Protein AF-0000000085282174 (afdb_homodimer)

Structure (mmCIF, N/CA/C/O backbone):
data_AF-0000000085282174-model_v1
#
loop_
_entity.id
_entity.type
_entity.pdbx_description
1 polymer '4a-hydroxytetrahydrobiopterin dehydratase'
#
loop_
_atom_site.group_PDB
_atom_site.id
_atom_site.type_symbol
_atom_site.label_atom_id
_atom_site.label_alt_id
_atom_site.label_comp_id
_atom_site.label_asym_id
_atom_site.label_entity_id
_atom_site.label_seq_id
_atom_site.pdbx_PDB_ins_code
_atom_site.Cartn_x
_atom_site.Cartn_y
_atom_site.Cartn_z
_atom_site.occupancy
_atom_site.B_iso_or_equiv
_atom_site.auth_seq_id
_atom_site.auth_comp_id
_atom_site.auth_asym_id
_atom_site.auth_atom_id
_atom_site.pdbx_PDB_model_num
ATOM 1 N N . MET A 1 1 ? 10.531 20.875 14.672 1 78.19 1 MET A N 1
ATOM 2 C CA . MET A 1 1 ? 9.68 19.734 14.977 1 78.19 1 MET A CA 1
ATOM 3 C C . MET A 1 1 ? 8.219 20.062 14.68 1 78.19 1 MET A C 1
ATOM 5 O O . MET A 1 1 ? 7.781 21.203 14.836 1 78.19 1 MET A O 1
ATOM 9 N N . ALA A 1 2 ? 7.457 19.016 14.039 1 87.06 2 ALA A N 1
ATOM 10 C CA . ALA A 1 2 ? 6.059 19.312 13.727 1 87.06 2 ALA A CA 1
ATOM 11 C C . ALA A 1 2 ? 5.25 19.516 15.008 1 87.06 2 ALA A C 1
ATOM 13 O O . ALA A 1 2 ? 5.566 18.953 16.047 1 87.06 2 ALA A O 1
ATOM 14 N N . GLN A 1 3 ? 4.27 20.391 14.977 1 94.5 3 GLN A N 1
ATOM 15 C CA . GLN A 1 3 ? 3.385 20.672 16.094 1 94.5 3 GLN A CA 1
ATOM 16 C C . GLN A 1 3 ? 2.051 19.938 15.945 1 94.5 3 GLN A C 1
ATOM 18 O O . GLN A 1 3 ? 1.489 19.891 14.844 1 94.5 3 GLN A O 1
ATOM 23 N N . LYS A 1 4 ? 1.592 19.484 17.156 1 97.5 4 LYS A N 1
ATOM 24 C CA . LYS A 1 4 ? 0.264 18.875 17.172 1 97.5 4 LYS A CA 1
ATOM 25 C C . LYS A 1 4 ? -0.821 19.922 16.922 1 97.5 4 LYS A C 1
ATOM 27 O O . LYS A 1 4 ? -0.685 21.078 17.344 1 97.5 4 LYS A O 1
ATOM 32 N N . LEU A 1 5 ? -1.796 19.453 16.328 1 98.44 5 LEU A N 1
ATOM 33 C CA . LEU A 1 5 ? -2.936 20.344 16.141 1 98.44 5 LEU A CA 1
ATOM 34 C C . LEU A 1 5 ? -3.455 20.844 17.469 1 98.44 5 LEU A C 1
ATOM 36 O O . LEU A 1 5 ? -3.535 20.094 18.438 1 98.44 5 LEU A O 1
ATOM 40 N N . THR A 1 6 ? -3.764 22.078 17.5 1 98.06 6 THR A N 1
ATOM 41 C CA . THR A 1 6 ? -4.457 22.656 18.641 1 98.06 6 THR A CA 1
ATOM 42 C C . THR A 1 6 ? -5.941 22.297 18.609 1 98.06 6 THR A C 1
ATOM 44 O O . THR A 1 6 ? -6.441 21.797 17.609 1 98.06 6 THR A O 1
ATOM 47 N N . ALA A 1 7 ? -6.602 22.594 19.75 1 97.69 7 ALA A N 1
ATOM 48 C CA . ALA A 1 7 ? -8.047 22.391 19.781 1 97.69 7 ALA A CA 1
ATOM 49 C C . ALA A 1 7 ? -8.742 23.219 18.703 1 97.69 7 ALA A C 1
ATOM 51 O O . ALA A 1 7 ? -9.703 22.75 18.094 1 97.69 7 ALA A O 1
ATOM 52 N N . GLY A 1 8 ? -8.281 24.375 18.578 1 98.25 8 GLY A N 1
ATOM 53 C CA . GLY A 1 8 ? -8.844 25.234 17.547 1 98.25 8 GLY A CA 1
ATOM 54 C C . GLY A 1 8 ? -8.641 24.703 16.141 1 98.25 8 GLY A C 1
ATOM 55 O O . GLY A 1 8 ? -9.555 24.734 15.32 1 98.25 8 GLY A O 1
ATOM 56 N N . GLU A 1 9 ? -7.461 24.219 15.859 1 98.06 9 GLU A N 1
ATOM 57 C CA . GLU A 1 9 ? -7.152 23.656 14.547 1 98.06 9 GLU A CA 1
ATOM 58 C C . GLU A 1 9 ? -7.953 22.391 14.281 1 98.06 9 GLU A C 1
ATOM 60 O O . GLU A 1 9 ? -8.359 22.125 13.141 1 98.06 9 GLU A O 1
ATOM 65 N N . ARG A 1 10 ? -8.086 21.609 15.258 1 98.44 10 ARG A N 1
ATOM 66 C CA . ARG A 1 10 ? -8.906 20.406 15.102 1 98.44 10 ARG A CA 1
ATOM 67 C C . ARG A 1 10 ? -10.336 20.766 14.734 1 98.44 10 ARG A C 1
ATOM 69 O O . ARG A 1 10 ? -10.945 20.109 13.875 1 98.44 10 ARG A O 1
ATOM 76 N N . GLU A 1 11 ? -10.859 21.766 15.359 1 98.25 11 GLU A N 1
ATOM 77 C CA . GLU A 1 11 ? -12.219 22.203 15.055 1 98.25 11 GLU A CA 1
ATOM 78 C C . GLU A 1 11 ? -12.328 22.75 13.641 1 98.25 11 GLU A C 1
ATOM 80 O O . GLU A 1 11 ? -13.297 22.484 12.938 1 98.25 11 GLU A O 1
ATOM 85 N N . SER A 1 12 ? -11.383 23.484 13.18 1 98.38 12 SER A N 1
ATOM 86 C CA . SER A 1 12 ? -11.492 24.203 11.914 1 98.38 12 SER A CA 1
ATOM 87 C C . SER A 1 12 ? -10.977 23.344 10.758 1 98.38 12 SER A C 1
ATOM 89 O O . SER A 1 12 ? -11.453 23.469 9.625 1 98.38 12 SER A O 1
ATOM 91 N N . LYS A 1 13 ? -10.023 22.516 11.031 1 98.44 13 LYS A N 1
ATOM 92 C CA . LYS A 1 13 ? -9.344 21.828 9.93 1 98.44 13 LYS A CA 1
ATOM 93 C C . LYS A 1 13 ? -9.641 20.328 9.945 1 98.44 13 LYS A C 1
ATOM 95 O O . LYS A 1 13 ? -9.844 19.719 8.891 1 98.44 13 LYS A O 1
ATOM 100 N N . LEU A 1 14 ? -9.664 19.75 11.133 1 98.69 14 LEU A N 1
ATOM 101 C CA . LEU A 1 14 ? -9.875 18.312 11.234 1 98.69 14 LEU A CA 1
ATOM 102 C C . LEU A 1 14 ? -11.352 17.969 11.102 1 98.69 14 LEU A C 1
ATOM 104 O O . LEU A 1 14 ? -11.703 16.984 10.438 1 98.69 14 LEU A O 1
ATOM 108 N N . LYS A 1 15 ? -12.203 18.734 11.711 1 98.56 15 LYS A N 1
ATOM 109 C CA . LYS A 1 15 ? -13.633 18.453 11.742 1 98.56 15 LYS A CA 1
ATOM 110 C C . LYS A 1 15 ? -14.195 18.312 10.328 1 98.56 15 LYS A C 1
ATOM 112 O O . LYS A 1 15 ? -14.961 17.391 10.055 1 98.56 15 LYS A O 1
ATOM 117 N N . PRO A 1 16 ? -13.852 19.234 9.398 1 98.56 16 PRO A N 1
ATOM 118 C CA . PRO A 1 16 ? -14.367 19.062 8.031 1 98.56 16 PRO A CA 1
ATOM 119 C C . PRO A 1 16 ? -13.977 17.734 7.406 1 98.56 16 PRO A C 1
ATOM 121 O O . PRO A 1 16 ? -14.742 17.172 6.621 1 98.56 16 PRO A O 1
ATOM 124 N N . LEU A 1 17 ? -12.82 17.234 7.703 1 98.75 17 LEU A N 1
ATOM 125 C CA . LEU A 1 17 ? -12.391 15.93 7.203 1 98.75 17 LEU A CA 1
ATOM 126 C C . LEU A 1 17 ? -13.219 14.812 7.816 1 98.75 17 LEU A C 1
ATOM 128 O O . LEU A 1 17 ? -13.633 13.883 7.117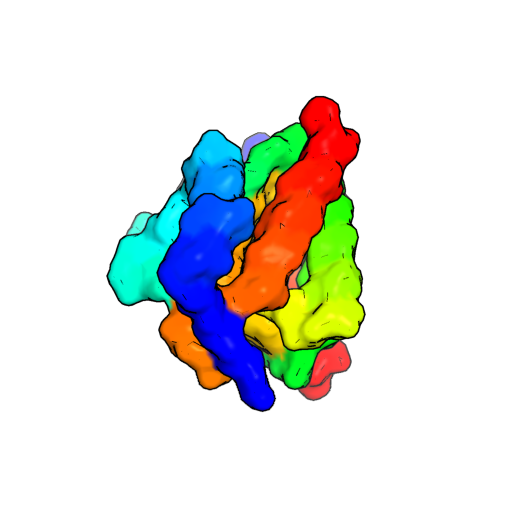 1 98.75 17 LEU A O 1
ATOM 132 N N . LEU A 1 18 ? -13.445 14.938 9.133 1 98.62 18 LEU A N 1
ATOM 133 C CA . LEU A 1 18 ? -14.25 13.938 9.836 1 98.62 18 LEU A CA 1
ATOM 134 C C . LEU A 1 18 ? -15.688 13.938 9.305 1 98.62 18 LEU A C 1
ATOM 136 O O . LEU A 1 18 ? -16.328 12.883 9.25 1 98.62 18 LEU A O 1
ATOM 140 N N . ASP A 1 19 ? -16.125 15.062 8.875 1 98.06 19 ASP A N 1
ATOM 141 C CA . ASP A 1 19 ? -17.453 15.18 8.273 1 98.06 19 ASP A CA 1
ATOM 142 C C . ASP A 1 19 ? -17.484 14.562 6.883 1 98.06 19 ASP A C 1
ATOM 144 O O . ASP A 1 19 ? -18.562 14.273 6.348 1 98.06 19 ASP A O 1
ATOM 148 N N . ASP A 1 20 ? -16.297 14.406 6.297 1 97.38 20 ASP A N 1
ATOM 149 C CA . ASP A 1 20 ? -16.203 13.875 4.941 1 97.38 20 ASP A CA 1
ATOM 150 C C . ASP A 1 20 ? -15.586 12.469 4.941 1 97.38 20 ASP A C 1
ATOM 152 O O . ASP A 1 20 ? -14.609 12.211 4.234 1 97.38 20 ASP A O 1
ATOM 156 N N . SER A 1 21 ? -15.938 11.711 5.898 1 98.25 21 SER A N 1
ATOM 157 C CA . SER A 1 21 ? -15.797 10.258 5.898 1 98.25 21 SER A CA 1
ATOM 158 C C . SER A 1 21 ? -14.422 9.836 6.391 1 98.25 21 SER A C 1
ATOM 160 O O . SER A 1 21 ? -14.102 8.648 6.398 1 98.25 21 SER A O 1
ATOM 162 N N . TRP A 1 22 ? -13.562 10.781 6.676 1 98.88 22 TRP A N 1
ATOM 163 C CA . TRP A 1 22 ? -12.398 10.391 7.473 1 98.88 22 TRP A CA 1
ATOM 164 C C . TRP A 1 22 ? -12.812 10.016 8.891 1 98.88 22 TRP A C 1
ATOM 166 O O . TRP A 1 22 ? -13.781 10.57 9.43 1 98.88 22 TRP A O 1
ATOM 176 N N . THR A 1 23 ? -12.062 9.164 9.531 1 98.88 23 THR A N 1
ATOM 177 C CA . THR A 1 23 ? -12.352 8.766 10.898 1 98.88 23 THR A CA 1
ATOM 178 C C . THR A 1 23 ? -11.07 8.742 11.734 1 98.88 23 THR A C 1
ATOM 180 O O . THR A 1 23 ? -9.984 8.5 11.211 1 98.88 23 THR A O 1
ATOM 183 N N . MET A 1 24 ? -11.266 8.984 12.969 1 98.81 24 MET A N 1
ATOM 184 C CA . MET A 1 24 ? -10.141 8.781 13.867 1 98.81 24 MET A CA 1
ATOM 185 C C . MET A 1 24 ? -9.805 7.297 14 1 98.81 24 MET A C 1
ATOM 187 O O . MET A 1 24 ? -10.703 6.453 13.992 1 98.81 24 MET A O 1
ATOM 191 N N . VAL A 1 25 ? -8.492 7.047 14.141 1 98.56 25 VAL A N 1
ATOM 192 C CA . VAL A 1 25 ? -8.07 5.672 14.383 1 98.56 25 VAL A CA 1
ATOM 193 C C . VAL A 1 25 ? -8.25 5.332 15.859 1 98.56 25 VAL A C 1
ATOM 195 O O . VAL A 1 25 ? -7.848 6.105 16.734 1 98.56 25 VAL A O 1
ATOM 198 N N . ASP A 1 26 ? -8.844 4.219 16.109 1 97.88 26 ASP A N 1
ATOM 199 C CA . ASP A 1 26 ? -9.062 3.801 17.5 1 97.88 26 ASP A CA 1
ATOM 200 C C . ASP A 1 26 ? -7.738 3.674 18.25 1 97.88 26 ASP A C 1
ATOM 202 O O . ASP A 1 26 ? -6.824 2.984 17.781 1 97.88 26 ASP A O 1
ATOM 206 N N . GLY A 1 27 ? -7.613 4.406 19.344 1 97 27 GLY A N 1
ATOM 207 C CA . GLY A 1 27 ? -6.457 4.281 20.219 1 97 27 GLY A CA 1
ATOM 208 C C . GLY A 1 27 ? -5.238 5.023 19.719 1 97 27 GLY A C 1
ATOM 209 O O . GLY A 1 27 ? -4.141 4.863 20.25 1 97 27 GLY A O 1
ATOM 210 N N . ARG A 1 28 ? -5.387 5.734 18.656 1 97.38 28 ARG A N 1
ATOM 211 C CA . ARG A 1 28 ? -4.27 6.457 18.062 1 97.38 28 ARG A CA 1
ATOM 212 C C . ARG A 1 28 ? -4.723 7.801 17.5 1 97.38 28 ARG A C 1
ATOM 214 O O . ARG A 1 28 ? -5.793 7.895 16.891 1 97.38 28 ARG A O 1
ATOM 221 N N . ASP A 1 29 ? -3.938 8.836 17.766 1 98.56 29 ASP A N 1
ATOM 222 C CA . ASP A 1 29 ? -4.238 10.148 17.203 1 98.56 29 ASP A CA 1
ATOM 223 C C . ASP A 1 29 ? -3.832 10.219 15.734 1 98.56 29 ASP A C 1
ATOM 225 O O . ASP A 1 29 ? -2.771 10.75 15.406 1 98.56 29 ASP A O 1
ATOM 229 N N . ALA A 1 30 ? -4.641 9.68 14.891 1 98.88 30 ALA A N 1
ATOM 230 C CA . ALA A 1 30 ? -4.488 9.531 13.445 1 98.88 30 ALA A CA 1
ATOM 231 C C . ALA A 1 30 ? -5.844 9.523 12.742 1 98.88 30 ALA A C 1
ATOM 233 O O . ALA A 1 30 ? -6.867 9.219 13.367 1 98.88 30 ALA A O 1
ATOM 234 N N . VAL A 1 31 ? -5.848 9.867 11.523 1 98.88 31 VAL A N 1
ATOM 235 C CA . VAL A 1 31 ? -7.082 9.781 10.742 1 98.88 31 VAL A CA 1
ATOM 236 C C . VAL A 1 31 ? -6.914 8.758 9.617 1 98.88 31 VAL A C 1
ATOM 238 O O . VAL A 1 31 ? -5.816 8.594 9.078 1 98.88 31 VAL A O 1
ATOM 241 N N . LYS A 1 32 ? -8 8.133 9.281 1 98.94 32 LYS A N 1
ATOM 242 C CA . LYS A 1 32 ? -7.965 7.141 8.203 1 98.94 32 LYS A CA 1
ATOM 243 C C . LYS A 1 32 ? -9.203 7.242 7.32 1 98.94 32 LYS A C 1
ATOM 245 O O . LYS A 1 32 ? -10.25 7.727 7.762 1 98.94 32 LYS A O 1
ATOM 250 N N . LYS A 1 33 ? -9.109 6.84 6.121 1 98.94 33 LYS A N 1
ATOM 251 C CA . LYS A 1 33 ? -10.195 6.781 5.148 1 98.94 33 LYS A CA 1
ATOM 252 C C . LYS A 1 33 ? -9.922 5.723 4.082 1 98.94 33 LYS A C 1
ATOM 254 O O . LYS A 1 33 ? -8.766 5.48 3.723 1 98.94 33 LYS A O 1
ATOM 259 N N . THR A 1 34 ? -10.969 5.031 3.619 1 98.88 34 THR A N 1
ATOM 260 C CA . THR A 1 34 ? -10.875 4.062 2.535 1 98.88 34 THR A CA 1
ATOM 261 C C . THR A 1 34 ? -11.414 4.645 1.235 1 98.88 34 THR A C 1
ATOM 263 O O . THR A 1 34 ? -12.492 5.254 1.224 1 98.88 34 THR A O 1
ATOM 266 N N . PHE A 1 35 ? -10.633 4.551 0.211 1 98.88 35 PHE A N 1
ATOM 267 C CA . PHE A 1 35 ? -11 4.992 -1.129 1 98.88 35 PHE A CA 1
ATOM 268 C C . PHE A 1 35 ? -11.227 3.797 -2.051 1 98.88 35 PHE A C 1
ATOM 270 O O . PHE A 1 35 ? -10.453 2.836 -2.023 1 98.88 35 PHE A O 1
ATOM 277 N N . LEU A 1 36 ? -12.297 3.855 -2.82 1 98.81 36 LEU A N 1
ATOM 278 C CA . LEU A 1 36 ? -12.641 2.805 -3.773 1 98.81 36 LEU A CA 1
ATOM 279 C C . LEU A 1 36 ? -12.578 3.328 -5.203 1 98.81 36 LEU A C 1
ATOM 281 O O . LEU A 1 36 ? -13.172 4.363 -5.516 1 98.81 36 LEU A O 1
ATOM 285 N N . PHE A 1 37 ? -11.844 2.572 -6.051 1 98.75 37 PHE A N 1
ATOM 286 C CA . PHE A 1 37 ? -11.664 2.949 -7.445 1 98.75 37 PHE A CA 1
ATOM 287 C C . PHE A 1 37 ? -12.312 1.931 -8.375 1 98.75 37 PHE A C 1
ATOM 289 O O . PHE A 1 37 ? -12.836 0.91 -7.914 1 98.75 37 PHE A O 1
ATOM 296 N N . LYS A 1 38 ?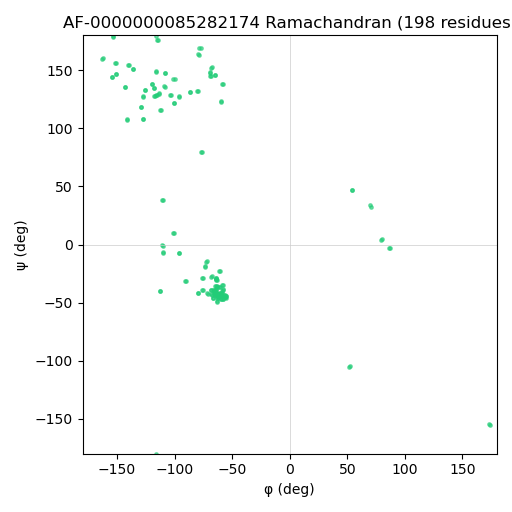 -12.266 2.234 -9.625 1 98.31 38 LYS A N 1
ATOM 297 C CA . LYS A 1 38 ? -12.867 1.341 -10.602 1 98.31 38 LYS A CA 1
ATOM 298 C C . LYS A 1 38 ? -12.055 0.062 -10.766 1 98.31 38 LYS A C 1
ATOM 300 O O . LYS A 1 38 ? -12.617 -1.022 -10.938 1 98.31 38 LYS A O 1
ATOM 305 N N . ASP A 1 39 ? -10.805 0.187 -10.805 1 98.19 39 ASP A N 1
ATOM 306 C CA . ASP A 1 39 ? -9.883 -0.929 -10.977 1 98.19 39 ASP A CA 1
ATOM 307 C C . ASP A 1 39 ? -8.523 -0.615 -10.359 1 98.19 39 ASP A C 1
ATOM 309 O O . ASP A 1 39 ? -8.344 0.433 -9.742 1 98.19 39 ASP A O 1
ATOM 313 N N . PHE A 1 40 ? -7.676 -1.59 -10.484 1 98.56 40 PHE A N 1
ATOM 314 C CA . PHE A 1 40 ? -6.34 -1.449 -9.914 1 98.56 40 PHE A CA 1
ATOM 315 C C . PHE A 1 40 ? -5.578 -0.317 -10.586 1 98.56 40 PHE A C 1
ATOM 317 O O . PHE A 1 40 ? -4.809 0.396 -9.938 1 98.56 40 PHE A O 1
ATOM 324 N N . ASN A 1 41 ? -5.789 -0.156 -11.852 1 97.81 41 ASN A N 1
ATOM 325 C CA . ASN A 1 41 ? -5.098 0.889 -12.602 1 97.81 41 ASN A CA 1
ATOM 326 C C . ASN A 1 41 ? -5.422 2.277 -12.055 1 97.81 41 ASN A C 1
ATOM 328 O O . ASN A 1 41 ? -4.523 3.09 -11.844 1 97.81 41 ASN A O 1
ATOM 332 N N . GLU A 1 42 ? -6.629 2.529 -11.773 1 98.44 42 GLU A N 1
ATOM 333 C CA . GLU A 1 42 ? -7.023 3.809 -11.188 1 98.44 42 GLU A CA 1
ATOM 334 C C . GLU A 1 42 ? -6.457 3.973 -9.781 1 98.44 42 GLU A C 1
ATOM 336 O O . GLU A 1 42 ? -5.98 5.051 -9.422 1 98.44 42 GLU A O 1
ATOM 341 N N . ALA A 1 43 ? -6.59 2.922 -9 1 98.75 43 ALA A N 1
ATOM 342 C CA . ALA A 1 43 ? -6.066 2.977 -7.637 1 98.75 43 ALA A CA 1
ATOM 343 C C . ALA A 1 43 ? -4.578 3.314 -7.629 1 98.75 43 ALA A C 1
ATOM 345 O O . ALA A 1 43 ? -4.145 4.211 -6.906 1 98.75 43 ALA A O 1
ATOM 346 N N . TRP A 1 44 ? -3.855 2.65 -8.5 1 98.56 44 TRP A N 1
ATOM 347 C CA . TRP A 1 44 ? -2.408 2.846 -8.531 1 98.56 44 TRP A CA 1
ATOM 348 C C . TRP A 1 44 ? -2.059 4.242 -9.031 1 98.56 44 TRP A C 1
ATOM 350 O O . TRP A 1 44 ? -1.103 4.859 -8.547 1 98.56 44 TRP A O 1
ATOM 360 N N . GLY A 1 45 ? -2.83 4.656 -10.023 1 98.38 45 GLY A N 1
ATOM 361 C CA . GLY A 1 45 ? -2.629 6.023 -10.477 1 98.38 45 GLY A CA 1
ATOM 362 C C . GLY A 1 45 ? -2.818 7.051 -9.375 1 98.38 45 GLY A C 1
ATOM 363 O O . GLY A 1 45 ? -2.012 7.973 -9.234 1 98.38 45 GLY A O 1
ATOM 364 N N . TRP A 1 46 ? -3.834 6.918 -8.656 1 98.88 46 TRP A N 1
ATOM 365 C CA . TRP A 1 46 ? -4.117 7.82 -7.547 1 98.88 46 TRP A CA 1
ATOM 366 C C . TRP A 1 46 ? -3.029 7.727 -6.484 1 98.88 46 TRP A C 1
ATOM 368 O O . TRP A 1 46 ? -2.527 8.75 -6.008 1 98.88 46 TRP A O 1
ATOM 378 N N . MET A 1 47 ? -2.668 6.492 -6.141 1 98.88 47 MET A N 1
ATOM 379 C CA . MET A 1 47 ? -1.613 6.297 -5.152 1 98.88 47 MET A CA 1
ATOM 380 C C . MET A 1 47 ? -0.319 6.969 -5.598 1 98.88 47 MET A C 1
ATOM 382 O O . MET A 1 47 ? 0.4 7.547 -4.777 1 98.88 47 MET A O 1
ATOM 386 N N . SER A 1 48 ? -0.063 6.883 -6.863 1 98.62 48 SER A N 1
ATOM 387 C CA . SER A 1 48 ? 1.152 7.496 -7.383 1 98.62 48 SER A CA 1
ATOM 388 C C . SER A 1 48 ? 1.13 9.008 -7.203 1 98.62 48 SER A C 1
ATOM 390 O O . SER A 1 48 ? 2.148 9.617 -6.859 1 98.62 48 SER A O 1
ATOM 392 N N . ARG A 1 49 ? 0.034 9.602 -7.457 1 98.5 49 ARG A N 1
ATOM 393 C CA . ARG A 1 49 ? -0.099 11.039 -7.234 1 98.5 49 ARG A CA 1
ATOM 394 C C . ARG A 1 49 ? 0.156 11.398 -5.773 1 98.5 49 ARG A C 1
ATOM 396 O O . ARG A 1 49 ? 0.881 12.344 -5.477 1 98.5 49 ARG A O 1
ATOM 403 N N . VAL A 1 50 ? -0.436 10.672 -4.891 1 98.88 50 VAL A N 1
ATOM 404 C CA . VAL A 1 50 ? -0.286 10.922 -3.459 1 98.88 50 VAL A CA 1
ATOM 405 C C . VAL A 1 50 ? 1.162 10.672 -3.041 1 98.88 50 VAL A C 1
ATOM 407 O O . VAL A 1 50 ? 1.726 11.438 -2.254 1 98.88 50 VAL A O 1
ATOM 410 N N . ALA A 1 51 ? 1.763 9.609 -3.598 1 98.88 51 ALA A N 1
ATOM 411 C CA . ALA A 1 51 ? 3.148 9.273 -3.285 1 98.88 51 ALA A CA 1
ATOM 412 C C . ALA A 1 51 ? 4.09 10.414 -3.67 1 98.88 51 ALA A C 1
ATOM 414 O O . ALA A 1 51 ? 5 10.758 -2.914 1 98.88 51 ALA A O 1
ATOM 415 N N . LEU A 1 52 ? 3.877 10.977 -4.828 1 98.25 52 LEU A N 1
ATOM 416 C CA . LEU A 1 52 ? 4.719 12.078 -5.293 1 98.25 52 LEU A CA 1
ATOM 417 C C . LEU A 1 52 ? 4.605 13.281 -4.363 1 98.25 52 LEU A C 1
ATOM 419 O O . LEU A 1 52 ? 5.617 13.891 -4 1 98.25 52 LEU A O 1
ATOM 423 N N . ARG A 1 53 ? 3.414 13.609 -3.967 1 98.56 53 ARG A N 1
ATOM 424 C CA . ARG A 1 53 ? 3.213 14.727 -3.045 1 98.56 53 ARG A CA 1
ATOM 425 C C . ARG A 1 53 ? 3.828 14.43 -1.683 1 98.56 53 ARG A C 1
ATOM 427 O O . ARG A 1 53 ? 4.379 15.32 -1.034 1 98.56 53 ARG A O 1
ATOM 434 N N . SER A 1 54 ? 3.699 13.195 -1.22 1 98.5 54 SER A N 1
ATOM 435 C CA . SER A 1 54 ? 4.277 12.75 0.045 1 98.5 54 SER A CA 1
ATOM 436 C C . SER A 1 54 ? 5.785 12.969 0.07 1 98.5 54 SER A C 1
ATOM 438 O O . SER A 1 54 ? 6.332 13.453 1.065 1 98.5 54 SER A O 1
ATOM 440 N N . GLU A 1 55 ? 6.395 12.625 -1.044 1 98 55 GLU A N 1
ATOM 441 C CA . GLU A 1 55 ? 7.836 12.812 -1.149 1 98 55 GLU A CA 1
ATOM 442 C C . GLU A 1 55 ? 8.203 14.297 -1.11 1 98 55 GLU A C 1
ATOM 444 O O . GLU A 1 55 ? 9.188 14.68 -0.472 1 98 55 GLU A O 1
ATOM 449 N N . LYS A 1 56 ? 7.449 15.078 -1.8 1 97.62 56 LYS A N 1
ATOM 450 C CA . LYS A 1 56 ? 7.695 16.516 -1.851 1 97.62 56 LYS A CA 1
ATOM 451 C C . LYS A 1 56 ? 7.598 17.141 -0.462 1 97.62 56 LYS A C 1
ATOM 453 O O . LYS A 1 56 ? 8.398 18.016 -0.11 1 97.62 56 LYS A O 1
ATOM 458 N N . LEU A 1 57 ? 6.734 16.688 0.329 1 97.12 57 LEU A N 1
ATOM 459 C CA . LEU A 1 57 ? 6.477 17.266 1.643 1 97.12 57 LEU A CA 1
ATOM 460 C C . LEU A 1 57 ? 7.23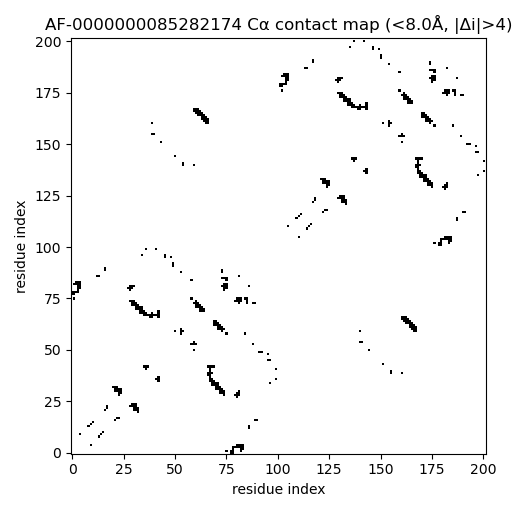8 16.516 2.729 1 97.12 57 LEU A C 1
ATOM 462 O O . LEU A 1 57 ? 7.203 16.906 3.898 1 97.12 57 LEU A O 1
ATOM 466 N N . ASP A 1 58 ? 7.848 15.414 2.305 1 97.19 58 ASP A N 1
ATOM 467 C CA . ASP A 1 58 ? 8.523 14.516 3.238 1 97.19 58 ASP A CA 1
ATOM 468 C C . ASP A 1 58 ? 7.574 14.078 4.355 1 97.19 58 ASP A C 1
ATOM 470 O O . ASP A 1 58 ? 7.898 14.211 5.539 1 97.19 58 ASP A O 1
ATOM 474 N N . HIS A 1 59 ? 6.438 13.688 4.066 1 98.44 59 HIS A N 1
ATOM 475 C CA . HIS A 1 59 ? 5.383 13.172 4.93 1 98.44 59 HIS A CA 1
ATOM 476 C C . HIS A 1 59 ? 4.633 12.031 4.262 1 98.44 59 HIS A C 1
ATOM 478 O O . HIS A 1 59 ? 3.898 12.242 3.295 1 98.44 59 HIS A O 1
ATOM 484 N N . HIS A 1 60 ? 4.895 10.859 4.773 1 98.69 60 HIS A N 1
ATOM 485 C CA . HIS A 1 60 ? 4.492 9.656 4.055 1 98.69 60 HIS A CA 1
ATOM 486 C C . HIS A 1 60 ? 3.326 8.969 4.746 1 98.69 60 HIS A C 1
ATOM 488 O O . HIS A 1 60 ? 3.242 8.961 5.977 1 98.69 60 HIS A O 1
ATOM 494 N N . PRO A 1 61 ? 2.488 8.352 4.012 1 98.69 61 PRO A N 1
ATOM 495 C CA . PRO A 1 61 ? 1.312 7.664 4.551 1 98.69 61 PRO A CA 1
ATOM 496 C C . PRO A 1 61 ? 1.647 6.301 5.148 1 98.69 61 PRO A C 1
ATOM 498 O O . PRO A 1 61 ? 2.746 5.781 4.934 1 98.69 61 PRO A O 1
ATOM 501 N N . GLU A 1 62 ? 0.766 5.82 5.898 1 98.69 62 GLU A N 1
ATOM 502 C CA . GLU A 1 62 ? 0.519 4.395 6.102 1 98.69 62 GLU A CA 1
ATOM 503 C C . GLU A 1 62 ? -0.674 3.918 5.277 1 98.69 62 GLU A C 1
ATOM 505 O O . GLU A 1 62 ? -1.781 4.441 5.422 1 98.69 62 GLU A O 1
ATOM 510 N N . TRP A 1 63 ? -0.444 2.941 4.418 1 98.81 63 TRP A N 1
ATOM 511 C CA . TRP A 1 63 ? -1.613 2.645 3.598 1 98.81 63 TRP A CA 1
ATOM 512 C C . TRP A 1 63 ? -1.627 1.179 3.178 1 98.81 63 TRP A C 1
ATOM 514 O O . TRP A 1 63 ? -0.576 0.538 3.104 1 98.81 63 TRP A O 1
ATOM 524 N N . PHE A 1 64 ? -2.809 0.673 3.076 1 98.88 64 PHE A N 1
ATOM 525 C CA . PHE A 1 64 ? -3.143 -0.695 2.697 1 98.88 64 PHE A CA 1
ATOM 526 C C . PHE A 1 64 ? -3.947 -0.718 1.404 1 98.88 64 PHE A C 1
ATOM 528 O O . PHE A 1 64 ? -4.934 0.01 1.268 1 98.88 64 PHE A O 1
ATOM 535 N N . ASN A 1 65 ? -3.457 -1.535 0.452 1 98.88 65 ASN A N 1
ATOM 536 C CA . ASN A 1 65 ? -4.094 -1.607 -0.858 1 98.88 65 ASN A CA 1
ATOM 537 C C . ASN A 1 65 ? -4.414 -3.049 -1.248 1 98.88 65 ASN A C 1
ATOM 539 O O . ASN A 1 65 ? -3.557 -3.93 -1.137 1 98.88 65 ASN A O 1
ATOM 543 N N . VAL A 1 66 ? -5.66 -3.334 -1.611 1 98.56 66 VAL A N 1
ATOM 544 C CA . VAL A 1 66 ? -6.133 -4.566 -2.23 1 98.56 66 VAL A CA 1
ATOM 545 C C . VAL A 1 66 ? -6.914 -4.242 -3.5 1 98.56 66 VAL A C 1
ATOM 547 O O . VAL A 1 66 ? -8.039 -3.738 -3.434 1 98.56 66 VAL A O 1
ATOM 550 N N . TYR A 1 67 ? -6.309 -4.535 -4.609 1 98 67 TYR A N 1
ATOM 551 C CA . TYR A 1 67 ? -6.883 -4.27 -5.922 1 98 67 TYR A CA 1
ATOM 552 C C . TYR A 1 67 ? -7.328 -2.818 -6.043 1 98 67 TYR A C 1
ATOM 554 O O . TYR A 1 67 ? -6.496 -1.913 -6.145 1 98 67 TYR A O 1
ATOM 562 N N . ASN A 1 68 ? -8.625 -2.553 -5.984 1 98.62 68 ASN A N 1
ATOM 563 C CA . ASN A 1 68 ? -9.133 -1.217 -6.273 1 98.62 68 ASN A CA 1
ATOM 564 C C . ASN A 1 68 ? -9.461 -0.455 -4.992 1 98.62 68 ASN A C 1
ATOM 566 O O . ASN A 1 68 ? -10.102 0.596 -5.035 1 98.62 68 ASN A O 1
ATOM 570 N N . LYS A 1 69 ? -9.055 -1.017 -3.885 1 98.88 69 LYS A N 1
ATOM 571 C CA . LYS A 1 69 ? -9.336 -0.433 -2.576 1 98.88 69 LYS A CA 1
ATOM 572 C C . LYS A 1 69 ? -8.055 0.029 -1.891 1 98.88 69 LYS A C 1
ATOM 574 O O . LYS A 1 69 ? -7.078 -0.724 -1.812 1 98.88 69 LYS A O 1
ATOM 579 N N . VAL A 1 70 ? -8.062 1.316 -1.396 1 98.94 70 VAL A N 1
ATOM 580 C CA . VAL A 1 70 ? -6.906 1.859 -0.689 1 98.94 70 VAL A CA 1
ATOM 581 C C . VAL A 1 70 ? -7.348 2.465 0.64 1 98.94 70 VAL A C 1
ATOM 583 O O . VAL A 1 70 ? -8.188 3.373 0.668 1 98.94 70 VAL A O 1
ATOM 586 N N . GLU A 1 71 ? -6.852 1.934 1.7 1 98.94 71 GLU A N 1
ATOM 587 C CA . GLU A 1 71 ? -7.008 2.562 3.01 1 98.94 71 GLU A CA 1
ATOM 588 C C . GLU A 1 71 ? -5.781 3.396 3.371 1 98.94 71 GLU A C 1
ATOM 590 O O . GLU A 1 71 ? -4.656 2.896 3.346 1 98.94 71 GLU A O 1
ATOM 595 N N . VAL A 1 72 ? -6.027 4.645 3.725 1 98.94 72 VAL A N 1
ATOM 596 C CA . VAL A 1 72 ? -4.93 5.562 4.008 1 98.94 72 VAL A CA 1
ATOM 597 C C . VAL A 1 72 ? -5.031 6.059 5.449 1 98.94 72 VAL A C 1
ATOM 599 O O . VAL A 1 72 ? -6.121 6.375 5.93 1 98.94 72 VAL A O 1
ATOM 602 N N . THR A 1 73 ? -3.934 6.113 6.09 1 98.94 73 THR A N 1
ATOM 603 C CA . THR A 1 73 ? -3.828 6.688 7.43 1 98.94 73 THR A CA 1
ATOM 604 C C . THR A 1 73 ? -2.758 7.773 7.473 1 98.94 73 THR A C 1
ATOM 606 O O . THR A 1 73 ? -1.667 7.598 6.926 1 98.94 73 THR A O 1
ATOM 609 N N . TRP A 1 74 ? -3.139 8.922 8.086 1 98.88 74 TRP A N 1
ATOM 610 C CA . TRP A 1 74 ? -2.189 10.008 8.281 1 98.88 74 TRP A CA 1
ATOM 611 C C . TRP A 1 74 ? -1.974 10.289 9.766 1 98.88 74 TRP A C 1
ATOM 613 O O . TRP A 1 74 ? -2.93 10.305 10.547 1 98.88 74 TRP A O 1
ATOM 623 N N . SER A 1 75 ? -0.809 10.438 10.148 1 98.69 75 SER A N 1
ATOM 624 C CA . SER A 1 75 ? -0.351 10.883 11.461 1 98.69 75 SER A CA 1
ATOM 625 C C . SER A 1 75 ? 1.104 11.344 11.414 1 98.69 75 SER A C 1
ATOM 627 O O . SER A 1 75 ? 1.836 11 10.484 1 98.69 75 SER A O 1
ATOM 629 N N . THR A 1 76 ? 1.529 12.102 12.344 1 98.19 76 THR A N 1
ATOM 630 C CA . THR A 1 76 ? 2.906 12.578 12.414 1 98.19 76 THR A CA 1
ATOM 631 C C . THR A 1 76 ? 3.623 11.969 13.617 1 98.19 76 THR A C 1
ATOM 633 O O . THR A 1 76 ? 3.285 12.273 14.766 1 98.19 76 THR A O 1
ATOM 636 N N . HIS A 1 77 ? 4.648 11.164 13.359 1 93.94 77 HIS A N 1
ATOM 637 C CA . HIS A 1 77 ? 5.379 10.445 14.391 1 93.94 77 HIS A CA 1
ATOM 638 C C . HIS A 1 77 ? 6.086 11.406 15.344 1 93.94 77 HIS A C 1
ATOM 640 O O . HIS A 1 77 ? 6.039 11.234 16.562 1 93.94 77 HIS A O 1
ATOM 646 N N . ASP A 1 78 ? 6.613 12.477 14.766 1 92.75 78 ASP A N 1
ATOM 647 C CA . ASP A 1 78 ? 7.488 13.367 15.523 1 92.75 78 ASP A CA 1
ATOM 648 C C . ASP A 1 78 ? 6.707 14.109 16.609 1 92.75 78 ASP A C 1
ATOM 650 O O . ASP A 1 78 ? 7.273 14.5 17.625 1 92.75 78 ASP A O 1
ATOM 654 N N . CYS A 1 79 ? 5.465 14.32 16.406 1 94.31 79 CYS A N 1
ATOM 655 C CA . CYS A 1 79 ? 4.707 15.062 17.406 1 94.31 79 CYS A CA 1
ATOM 656 C C . CYS A 1 79 ? 3.725 14.148 18.141 1 94.31 79 CYS A C 1
ATOM 658 O O . CYS A 1 79 ? 2.971 14.602 19 1 94.31 79 CYS A O 1
ATOM 660 N N . GLY A 1 80 ? 3.689 12.867 17.75 1 94.88 80 GLY A N 1
ATOM 661 C CA . GLY A 1 80 ? 2.857 11.875 18.422 1 94.88 80 GLY A CA 1
ATOM 662 C C . GLY A 1 80 ? 1.376 12.078 18.156 1 94.88 80 GLY A C 1
ATOM 663 O O . GLY A 1 80 ? 0.556 11.891 19.062 1 94.88 80 GLY A O 1
ATOM 664 N N . GLY A 1 81 ? 1.033 12.562 17 1 98.19 81 GLY A N 1
ATOM 665 C CA . GLY A 1 81 ? -0.36 12.836 16.688 1 98.19 81 GLY A CA 1
ATOM 666 C C . GLY A 1 81 ? -0.544 13.539 15.359 1 98.19 81 GLY A C 1
ATOM 667 O O . GLY A 1 81 ? 0.266 13.375 14.445 1 98.19 81 GLY A O 1
ATOM 668 N N . LEU A 1 82 ? -1.668 14.242 15.273 1 98.75 82 LEU A N 1
ATOM 669 C CA . LEU A 1 82 ? -1.999 14.914 14.023 1 98.75 82 LEU A CA 1
ATOM 670 C C . LEU A 1 82 ? -1.349 16.297 13.961 1 98.75 82 LEU A C 1
ATOM 672 O O . LEU A 1 82 ? -1.409 17.062 14.922 1 98.75 82 LEU A O 1
ATOM 676 N N . SER A 1 83 ? -0.713 16.562 12.883 1 98.62 83 SER A N 1
ATOM 677 C CA . SER A 1 83 ? -0.159 17.891 12.57 1 98.62 83 SER A CA 1
ATOM 678 C C . SER A 1 83 ? -0.828 18.484 11.344 1 98.62 83 SER A C 1
ATOM 680 O O . SER A 1 83 ? -1.693 17.859 10.727 1 98.62 83 SER A O 1
ATOM 682 N N . SER A 1 84 ? -0.379 19.688 10.992 1 98 84 SER A N 1
ATOM 683 C CA . SER A 1 84 ? -0.928 20.359 9.812 1 98 84 SER A CA 1
ATOM 684 C C . SER A 1 84 ? -0.631 19.562 8.539 1 98 84 SER A C 1
ATOM 686 O O . SER A 1 84 ? -1.412 19.594 7.59 1 98 84 SER A O 1
ATOM 688 N N . LYS A 1 85 ? 0.485 18.844 8.531 1 98.38 85 LYS A N 1
ATOM 689 C CA . LYS A 1 85 ? 0.825 18.047 7.352 1 98.38 85 LYS A CA 1
ATOM 690 C C . LYS A 1 85 ? -0.201 16.938 7.117 1 98.38 85 LYS A C 1
ATOM 692 O O . LYS A 1 85 ? -0.506 16.609 5.969 1 98.38 85 LYS A O 1
ATOM 697 N N . ASP A 1 86 ? -0.695 16.391 8.172 1 98.81 86 ASP A N 1
ATOM 698 C CA . ASP A 1 86 ? -1.705 15.344 8.055 1 98.81 86 ASP A CA 1
ATOM 699 C C . ASP A 1 86 ? -2.992 15.891 7.441 1 98.81 86 ASP A C 1
ATOM 701 O O . ASP A 1 86 ? -3.602 15.25 6.582 1 98.81 86 ASP A O 1
ATOM 705 N N . ILE A 1 87 ? -3.334 17.094 7.887 1 98.81 87 ILE A N 1
ATOM 706 C CA . ILE A 1 87 ? -4.516 17.75 7.344 1 98.81 87 ILE A CA 1
ATOM 707 C C . ILE A 1 87 ? -4.309 18.047 5.859 1 98.81 87 ILE A C 1
ATOM 709 O O . ILE A 1 87 ? -5.191 17.781 5.039 1 98.81 87 ILE A O 1
ATOM 713 N N . GLN A 1 88 ? -3.18 18.516 5.578 1 98.62 88 GLN A N 1
ATOM 714 C CA . GLN A 1 88 ? -2.855 18.875 4.199 1 98.62 88 GLN A CA 1
ATOM 715 C C . GLN A 1 88 ? -2.93 17.641 3.291 1 98.62 88 GLN A C 1
ATOM 717 O O . GLN A 1 88 ? -3.535 17.688 2.219 1 98.62 88 GLN A O 1
ATOM 722 N N . MET A 1 89 ? -2.385 16.562 3.732 1 98.88 89 MET A N 1
ATOM 723 C CA . MET A 1 89 ? -2.318 15.375 2.885 1 98.88 89 MET A CA 1
ATOM 724 C C . MET A 1 89 ? -3.682 14.703 2.789 1 98.88 89 MET A C 1
ATOM 726 O O . MET A 1 89 ? -4.055 14.195 1.73 1 98.88 89 MET A O 1
ATOM 730 N N . ALA A 1 90 ? -4.391 14.672 3.865 1 98.88 90 ALA A N 1
ATOM 731 C CA . ALA A 1 90 ? -5.746 14.125 3.826 1 98.88 90 ALA A CA 1
ATOM 732 C C . ALA A 1 90 ? -6.621 14.906 2.85 1 98.88 90 ALA A C 1
ATOM 734 O O . ALA A 1 90 ? -7.367 14.312 2.064 1 98.88 90 ALA A O 1
ATOM 735 N N . THR A 1 91 ? -6.477 16.203 2.945 1 98.88 91 THR A N 1
ATOM 736 C CA . THR A 1 91 ? -7.223 17.062 2.025 1 98.88 91 THR A CA 1
ATOM 737 C C . THR A 1 91 ? -6.805 16.797 0.583 1 98.88 91 THR A C 1
ATOM 739 O O . THR A 1 91 ? -7.648 16.719 -0.311 1 98.88 91 THR A O 1
ATOM 742 N N . PHE A 1 92 ? -5.559 16.656 0.408 1 98.88 92 PHE A N 1
ATOM 743 C CA . PHE A 1 92 ? -5.035 16.359 -0.919 1 98.88 92 PHE A CA 1
ATOM 744 C C . PHE A 1 92 ? -5.598 15.047 -1.441 1 98.88 92 PHE A C 1
ATOM 746 O O . PHE A 1 92 ? -5.941 14.938 -2.621 1 98.88 92 PHE A O 1
ATOM 753 N N . CYS A 1 93 ? -5.652 14.016 -0.619 1 98.88 93 CYS A N 1
ATOM 754 C CA . CYS A 1 93 ? -6.246 12.742 -0.993 1 98.88 93 CYS A CA 1
ATOM 755 C C . CYS A 1 93 ? -7.68 12.922 -1.475 1 98.88 93 CYS A C 1
ATOM 757 O O . CYS A 1 93 ? -8.062 12.391 -2.518 1 98.88 93 CYS A O 1
ATOM 759 N N . ASP A 1 94 ? -8.406 13.711 -0.753 1 98.69 94 ASP A N 1
ATOM 760 C CA . ASP A 1 94 ? -9.789 13.969 -1.134 1 98.69 94 ASP A CA 1
ATOM 761 C C . ASP A 1 94 ? -9.867 14.68 -2.486 1 98.69 94 ASP A C 1
ATOM 763 O O . ASP A 1 94 ? -10.656 14.297 -3.35 1 98.69 94 ASP A O 1
ATOM 767 N N . ASP A 1 95 ? -9.109 15.68 -2.621 1 98.44 95 ASP A N 1
ATOM 768 C CA . ASP A 1 95 ? -9.164 16.5 -3.822 1 98.44 95 ASP A CA 1
ATOM 769 C C . ASP A 1 95 ? -8.781 15.703 -5.062 1 98.44 95 ASP A C 1
ATOM 771 O O . ASP A 1 95 ? -9.398 15.844 -6.117 1 98.44 95 ASP A O 1
ATOM 775 N N . THR A 1 96 ? -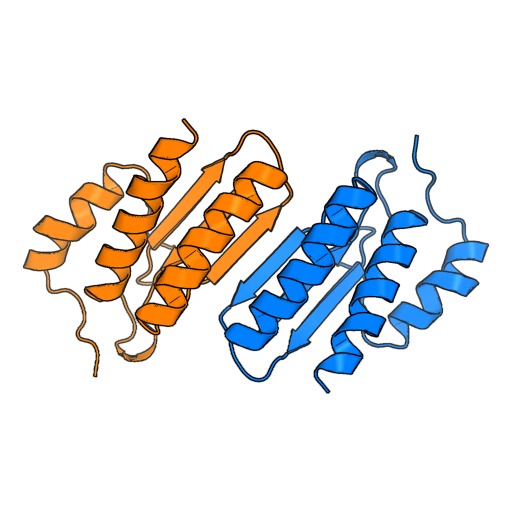7.773 14.906 -4.945 1 98.5 96 THR A N 1
ATOM 776 C CA . THR A 1 96 ? -7.316 14.148 -6.105 1 98.5 96 THR A CA 1
ATOM 777 C C . THR A 1 96 ? -8.25 12.977 -6.383 1 98.5 96 THR A C 1
ATOM 779 O O . THR A 1 96 ? -8.391 12.547 -7.531 1 98.5 96 THR A O 1
ATOM 782 N N . PHE A 1 97 ? -8.906 12.445 -5.375 1 98.5 97 PHE A N 1
ATOM 783 C CA . PHE A 1 97 ? -9.852 11.352 -5.559 1 98.5 97 PHE A CA 1
ATOM 784 C C . PHE A 1 97 ? -11.039 11.805 -6.41 1 98.5 97 PHE A C 1
ATOM 786 O O . PHE A 1 97 ? -11.594 11.008 -7.168 1 98.5 97 PHE A O 1
ATOM 793 N N . LYS A 1 98 ? -11.383 13.078 -6.363 1 97.12 98 LYS A N 1
ATOM 794 C CA . LYS A 1 98 ? -12.508 13.641 -7.109 1 97.12 98 LYS A CA 1
ATOM 795 C C . LYS A 1 98 ? -12.312 13.461 -8.609 1 97.12 98 LYS A C 1
ATOM 797 O O . LYS A 1 98 ? -13.281 13.469 -9.375 1 97.12 98 LYS A O 1
ATOM 802 N N . LEU A 1 99 ? -11.109 13.297 -8.984 1 94.75 99 LEU A N 1
ATOM 803 C CA . LEU A 1 99 ? -10.805 13.125 -10.398 1 94.75 99 LEU A CA 1
ATOM 804 C C . LEU A 1 99 ? -11.25 11.75 -10.883 1 94.75 99 LEU A C 1
ATOM 806 O O . LEU A 1 99 ? -11.32 11.5 -12.094 1 94.75 99 LEU A O 1
ATOM 810 N N . PHE A 1 100 ? -11.539 10.852 -10 1 92.25 100 PHE A N 1
ATOM 811 C CA . PHE A 1 100 ? -11.859 9.469 -10.352 1 92.25 100 PHE A CA 1
ATOM 812 C C . PHE A 1 100 ? -13.336 9.18 -10.109 1 92.25 100 PHE A C 1
ATOM 814 O O . PHE A 1 100 ? -13.805 8.07 -10.375 1 92.25 100 PHE A O 1
ATOM 821 N N . THR A 1 101 ? -14.102 10.078 -9.508 1 83.31 101 THR A N 1
ATOM 822 C CA . THR A 1 101 ? -15.523 9.93 -9.219 1 83.31 101 THR A CA 1
ATOM 823 C C . THR A 1 101 ? -16.359 10.82 -10.133 1 83.31 101 THR A C 1
ATOM 825 O O . THR A 1 101 ? -15.883 11.844 -10.617 1 83.31 101 THR A O 1
ATOM 828 N N . MET B 1 1 ? -10.406 -21.188 -14.812 1 78.38 1 MET B N 1
ATOM 829 C CA . MET B 1 1 ? -10.281 -20.906 -13.383 1 78.38 1 MET B CA 1
ATOM 830 C C . MET B 1 1 ? -8.914 -21.328 -12.867 1 78.38 1 MET B C 1
ATOM 832 O O . MET B 1 1 ? -8.336 -22.297 -13.352 1 78.38 1 MET B O 1
ATOM 836 N N . ALA B 1 2 ? -8.273 -20.422 -11.953 1 87.19 2 ALA B N 1
ATOM 837 C CA . ALA B 1 2 ? -6.949 -20.797 -11.461 1 87.19 2 ALA B CA 1
ATOM 838 C C . ALA B 1 2 ? -7.023 -22.062 -10.609 1 87.19 2 ALA B C 1
ATOM 840 O O . ALA B 1 2 ? -8.047 -22.344 -9.984 1 87.19 2 ALA B O 1
ATOM 841 N N . GLN B 1 3 ? -6.008 -22.891 -10.648 1 94.56 3 GLN B N 1
ATOM 842 C CA . GLN B 1 3 ? -5.914 -24.109 -9.859 1 94.56 3 GLN B CA 1
ATOM 843 C C . GLN B 1 3 ? -5.016 -23.922 -8.641 1 94.56 3 GLN B C 1
ATOM 845 O O . GLN B 1 3 ? -3.961 -23.281 -8.734 1 94.56 3 GLN B O 1
ATOM 850 N N . LYS B 1 4 ? -5.496 -24.594 -7.559 1 97.5 4 LYS B N 1
ATOM 851 C CA . LYS B 1 4 ? -4.672 -24.594 -6.352 1 97.5 4 LYS B CA 1
ATOM 852 C C . LYS B 1 4 ? -3.41 -25.422 -6.543 1 97.5 4 LYS B C 1
ATOM 854 O O . LYS B 1 4 ? -3.426 -26.422 -7.254 1 97.5 4 LYS B O 1
ATOM 859 N N . LEU B 1 5 ? -2.459 -24.969 -5.891 1 98.38 5 LEU B N 1
ATOM 860 C CA . LEU B 1 5 ? -1.23 -25.75 -5.922 1 98.38 5 LEU B CA 1
ATOM 861 C C . LEU B 1 5 ? -1.479 -27.172 -5.418 1 98.38 5 LEU B C 1
ATOM 863 O O . LEU B 1 5 ? -2.205 -27.359 -4.441 1 98.38 5 LEU B O 1
ATOM 867 N N . THR B 1 6 ? -0.904 -28.078 -6.078 1 98.06 6 THR B N 1
ATOM 868 C CA . THR B 1 6 ? -0.892 -29.453 -5.594 1 98.06 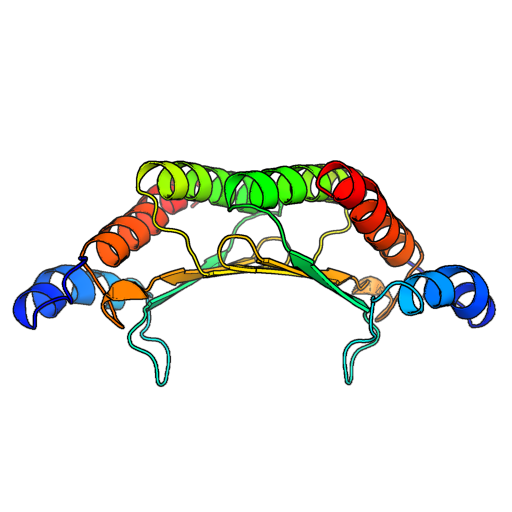6 THR B CA 1
ATOM 869 C C . THR B 1 6 ? 0.152 -29.641 -4.492 1 98.06 6 THR B C 1
ATOM 871 O O . THR B 1 6 ? 0.978 -28.75 -4.266 1 98.06 6 THR B O 1
ATOM 874 N N . ALA B 1 7 ? 0.068 -30.812 -3.848 1 97.69 7 ALA B N 1
ATOM 875 C CA . ALA B 1 7 ? 1.08 -31.125 -2.842 1 97.69 7 ALA B CA 1
ATOM 876 C C . ALA B 1 7 ? 2.479 -31.125 -3.451 1 97.69 7 ALA B C 1
ATOM 878 O O . ALA B 1 7 ? 3.434 -30.656 -2.824 1 97.69 7 ALA B O 1
ATOM 879 N N . GLY B 1 8 ? 2.543 -31.641 -4.582 1 98.25 8 GLY B N 1
ATOM 880 C CA . GLY B 1 8 ? 3.818 -31.656 -5.281 1 98.25 8 GLY B CA 1
ATOM 881 C C . GLY B 1 8 ? 4.336 -30.281 -5.613 1 98.25 8 GLY B C 1
ATOM 882 O O . GLY B 1 8 ? 5.52 -29.984 -5.438 1 98.25 8 GLY B O 1
ATOM 883 N N . GLU B 1 9 ? 3.473 -29.422 -6.086 1 98.12 9 GLU B N 1
ATOM 884 C CA . GLU B 1 9 ? 3.848 -28.047 -6.426 1 98.12 9 GLU B CA 1
ATOM 885 C C . GLU B 1 9 ? 4.242 -27.25 -5.18 1 98.12 9 GLU B C 1
ATOM 887 O O . GLU B 1 9 ? 5.141 -26.406 -5.23 1 98.12 9 GLU B O 1
ATOM 892 N N . ARG B 1 10 ? 3.537 -27.469 -4.145 1 98.44 10 ARG B N 1
ATOM 893 C CA . ARG B 1 10 ? 3.896 -26.797 -2.896 1 98.44 10 ARG B CA 1
ATOM 894 C C . ARG B 1 10 ? 5.305 -27.188 -2.457 1 98.44 10 ARG B C 1
ATOM 896 O O . ARG B 1 10 ? 6.078 -26.344 -2.01 1 98.44 10 ARG B O 1
ATOM 903 N N . GLU B 1 11 ? 5.625 -28.438 -2.584 1 98.25 11 GLU B N 1
ATOM 904 C CA . GLU B 1 11 ? 6.957 -28.906 -2.209 1 98.25 11 GLU B CA 1
ATOM 905 C C . GLU B 1 11 ? 8.023 -28.312 -3.121 1 98.25 11 GLU B C 1
ATOM 907 O O . GLU B 1 11 ? 9.102 -27.922 -2.656 1 98.25 11 GLU B O 1
ATOM 912 N N . SER B 1 12 ? 7.793 -28.203 -4.375 1 98.44 12 SER B N 1
ATOM 913 C CA . SER B 1 12 ? 8.82 -27.812 -5.332 1 98.44 12 SER B CA 1
ATOM 914 C C . SER B 1 12 ? 8.867 -26.297 -5.52 1 98.44 12 SER B C 1
ATOM 916 O O . SER B 1 12 ? 9.922 -25.734 -5.797 1 98.44 12 SER B O 1
ATOM 918 N N . LYS B 1 13 ? 7.738 -25.672 -5.379 1 98.44 13 LYS B N 1
ATOM 919 C CA . LYS B 1 13 ? 7.672 -24.266 -5.754 1 98.44 13 LYS B CA 1
ATOM 920 C C . LYS B 1 13 ? 7.457 -23.375 -4.531 1 98.44 13 LYS B C 1
ATOM 922 O O . LYS B 1 13 ? 8.062 -22.312 -4.418 1 98.44 13 LYS B O 1
ATOM 927 N N . LEU B 1 14 ? 6.609 -23.828 -3.615 1 98.75 14 LEU B N 1
ATOM 928 C CA . LEU B 1 14 ? 6.289 -23.016 -2.447 1 98.75 14 LEU B CA 1
ATOM 929 C C . LEU B 1 14 ? 7.387 -23.109 -1.396 1 98.75 14 LEU B C 1
ATOM 931 O O . LEU B 1 14 ? 7.762 -22.109 -0.78 1 98.75 14 LEU B O 1
ATOM 935 N N . LYS B 1 15 ? 7.891 -24.297 -1.183 1 98.56 15 LYS B N 1
ATOM 936 C CA . LYS B 1 15 ? 8.875 -24.547 -0.136 1 98.56 15 LYS B CA 1
ATOM 937 C C . LYS B 1 15 ? 10.094 -23.641 -0.292 1 98.56 15 LYS B C 1
ATOM 939 O O . LYS B 1 15 ? 10.57 -23.062 0.687 1 98.56 15 LYS B O 1
ATOM 944 N N . PRO B 1 16 ? 10.641 -23.484 -1.519 1 98.56 16 PRO B N 1
ATOM 945 C CA . PRO B 1 16 ? 11.789 -22.578 -1.665 1 98.56 16 PRO B CA 1
ATOM 946 C C . PRO B 1 16 ? 11.477 -21.156 -1.222 1 98.56 16 PRO B C 1
ATOM 948 O O . PRO B 1 16 ? 12.352 -20.469 -0.704 1 98.56 16 PRO B O 1
ATOM 951 N N . LEU B 1 17 ? 10.273 -20.703 -1.432 1 98.81 17 LEU B N 1
ATOM 952 C CA . LEU B 1 17 ? 9.867 -19.375 -0.984 1 98.81 17 LEU B CA 1
ATOM 953 C C . LEU B 1 17 ? 9.805 -19.312 0.538 1 98.81 17 LEU B C 1
ATOM 955 O O . LEU B 1 17 ? 10.258 -18.328 1.139 1 98.81 17 LEU B O 1
ATOM 959 N N . LEU B 1 18 ? 9.242 -20.375 1.132 1 98.62 18 LEU B N 1
ATOM 960 C CA . LEU B 1 18 ? 9.156 -20.438 2.586 1 98.62 18 LEU B CA 1
ATOM 961 C C . LEU B 1 18 ? 10.547 -20.484 3.213 1 98.62 18 LEU B C 1
ATOM 963 O O . LEU B 1 18 ? 10.758 -19.953 4.301 1 98.62 18 LEU B O 1
ATOM 967 N N . ASP B 1 19 ? 11.469 -21.047 2.5 1 98.06 19 ASP B N 1
ATOM 968 C CA . ASP B 1 19 ? 12.859 -21.078 2.951 1 98.06 19 ASP B CA 1
ATOM 969 C C . ASP B 1 19 ? 13.516 -19.719 2.824 1 98.06 19 ASP B C 1
ATOM 971 O O . ASP B 1 19 ? 14.562 -19.469 3.432 1 98.06 19 ASP B O 1
ATOM 975 N N . ASP B 1 20 ? 12.914 -18.859 1.999 1 97.44 20 ASP B N 1
ATOM 976 C CA . ASP B 1 20 ? 13.477 -17.531 1.754 1 97.44 20 ASP B CA 1
ATOM 977 C C . ASP B 1 20 ? 12.609 -16.453 2.375 1 97.44 20 ASP B C 1
ATOM 979 O O . ASP B 1 20 ? 12.203 -15.5 1.691 1 97.44 20 ASP B O 1
ATOM 983 N N . SER B 1 21 ? 12.094 -16.719 3.502 1 98.25 21 SER B N 1
ATOM 984 C CA . SER B 1 21 ? 11.57 -15.734 4.434 1 98.25 21 SER B CA 1
ATOM 985 C C . SER B 1 21 ? 10.109 -15.406 4.125 1 98.25 21 SER B C 1
ATOM 987 O O . SER B 1 21 ? 9.508 -14.547 4.773 1 98.25 21 SER B O 1
ATOM 989 N N . TRP B 1 22 ? 9.562 -15.977 3.088 1 98.88 22 TRP B N 1
ATOM 990 C CA . TRP B 1 22 ? 8.109 -15.945 3.006 1 98.88 22 TRP B CA 1
ATOM 991 C C . TRP B 1 22 ? 7.484 -16.812 4.098 1 98.88 22 TRP B C 1
ATOM 993 O O . TRP B 1 22 ? 8.062 -17.828 4.5 1 98.88 22 TRP B O 1
ATOM 1003 N N . THR B 1 23 ? 6.289 -16.469 4.516 1 98.88 23 THR B N 1
ATOM 1004 C CA . THR B 1 23 ? 5.586 -17.266 5.523 1 98.88 23 THR B CA 1
ATOM 1005 C C . THR B 1 23 ? 4.121 -17.453 5.133 1 98.88 23 THR B C 1
ATOM 1007 O O . THR B 1 23 ? 3.537 -16.609 4.453 1 98.88 23 THR B O 1
ATOM 1010 N N . MET B 1 24 ? 3.635 -18.531 5.586 1 98.81 24 MET B N 1
ATOM 1011 C CA . MET B 1 24 ? 2.191 -18.688 5.438 1 98.81 24 MET B CA 1
ATOM 1012 C C . MET B 1 24 ? 1.438 -17.703 6.328 1 98.81 24 MET B C 1
ATOM 1014 O O . MET B 1 24 ? 1.883 -17.406 7.434 1 98.81 24 MET B O 1
ATOM 1018 N N . VAL B 1 25 ? 0.289 -17.25 5.789 1 98.62 25 VAL B N 1
ATOM 1019 C CA . VAL B 1 25 ? -0.574 -16.406 6.602 1 98.62 25 VAL B CA 1
ATOM 1020 C C . VAL B 1 25 ? -1.398 -17.266 7.555 1 98.62 25 VAL B C 1
ATOM 1022 O O . VAL B 1 25 ? -1.99 -18.266 7.145 1 98.62 25 VAL B O 1
ATOM 1025 N N . ASP B 1 26 ? -1.414 -16.875 8.781 1 97.88 26 ASP B N 1
ATOM 1026 C CA . ASP B 1 26 ? -2.178 -17.641 9.766 1 97.88 26 ASP B CA 1
ATOM 1027 C C . ASP B 1 26 ? -3.658 -17.688 9.391 1 97.88 26 ASP B C 1
ATOM 1029 O O . ASP B 1 26 ? -4.281 -16.656 9.156 1 97.88 26 ASP B O 1
ATOM 1033 N N . GLY B 1 27 ? -4.191 -18.906 9.266 1 97 27 GLY B N 1
ATOM 1034 C CA . GLY B 1 27 ? -5.613 -19.094 9.039 1 97 27 GLY B CA 1
ATOM 1035 C C . GLY B 1 27 ? -6.023 -18.875 7.598 1 97 27 GLY B C 1
ATOM 1036 O O . GLY B 1 27 ? -7.215 -18.828 7.285 1 97 27 GLY B O 1
ATOM 1037 N N . ARG B 1 28 ? -5.094 -18.641 6.75 1 97.44 28 ARG B N 1
ATOM 1038 C CA . ARG B 1 28 ? -5.383 -18.375 5.348 1 97.44 28 ARG B CA 1
ATOM 1039 C C . ARG B 1 28 ? -4.32 -19 4.441 1 97.44 28 ARG B C 1
ATOM 1041 O O . ARG B 1 28 ? -3.129 -18.938 4.746 1 97.44 28 ARG B O 1
ATOM 1048 N N . ASP B 1 29 ? -4.785 -19.641 3.377 1 98.56 29 ASP B N 1
ATOM 1049 C CA . ASP B 1 29 ? -3.854 -20.203 2.404 1 98.56 29 ASP B CA 1
ATOM 1050 C C . ASP B 1 29 ? -3.273 -19.094 1.511 1 98.56 29 ASP B C 1
ATOM 1052 O O . ASP B 1 29 ? -3.725 -18.906 0.379 1 98.56 29 ASP B O 1
ATOM 1056 N N . ALA B 1 30 ? -2.322 -18.391 2.004 1 98.88 30 ALA B N 1
ATOM 1057 C CA . ALA B 1 30 ? -1.632 -17.25 1.421 1 98.88 30 ALA B CA 1
ATOM 1058 C C . ALA B 1 30 ? -0.199 -17.141 1.936 1 98.88 30 ALA B C 1
ATOM 1060 O O . ALA B 1 30 ? 0.123 -17.688 3 1 98.88 30 ALA B O 1
ATOM 1061 N N . VAL B 1 31 ? 0.623 -16.516 1.201 1 98.88 31 VAL B N 1
ATOM 1062 C CA . VAL B 1 31 ? 1.984 -16.266 1.668 1 98.88 31 VAL B CA 1
ATOM 1063 C C . VAL B 1 31 ? 2.225 -14.773 1.817 1 98.88 31 VAL B C 1
ATOM 1065 O O . VAL B 1 31 ? 1.661 -13.969 1.068 1 98.88 31 VAL B O 1
ATOM 1068 N N . LYS B 1 32 ? 3.064 -14.438 2.742 1 98.94 32 LYS B N 1
ATOM 1069 C CA . LYS B 1 32 ? 3.379 -13.023 2.969 1 98.94 32 LYS B CA 1
ATOM 1070 C C . LYS B 1 32 ? 4.863 -12.836 3.262 1 98.94 32 LYS B C 1
ATOM 1072 O O . LYS B 1 32 ? 5.535 -13.766 3.717 1 98.94 32 LYS B O 1
ATOM 1077 N N . LYS B 1 33 ? 5.387 -11.703 3 1 98.94 33 LYS B N 1
ATOM 1078 C CA . LYS B 1 33 ? 6.762 -11.297 3.279 1 98.94 33 LYS B CA 1
ATOM 1079 C C . LYS B 1 33 ? 6.867 -9.781 3.42 1 98.94 33 LYS B C 1
ATOM 1081 O O . LYS B 1 33 ? 6.137 -9.039 2.762 1 98.94 33 LYS B O 1
ATOM 1086 N N . THR B 1 34 ? 7.734 -9.32 4.32 1 98.94 34 THR B N 1
ATOM 1087 C CA . THR B 1 34 ? 8.016 -7.902 4.496 1 98.94 34 THR B CA 1
ATOM 1088 C C . THR B 1 34 ? 9.359 -7.535 3.875 1 98.94 34 THR B C 1
ATOM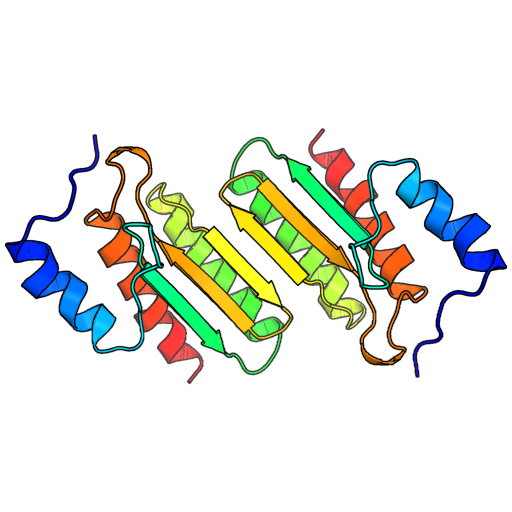 1090 O O . THR B 1 34 ? 10.352 -8.234 4.078 1 98.94 34 THR B O 1
ATOM 1093 N N . PHE B 1 35 ? 9.336 -6.523 3.062 1 98.88 35 PHE B N 1
ATOM 1094 C CA . PHE B 1 35 ? 10.531 -5.984 2.424 1 98.88 35 PHE B CA 1
ATOM 1095 C C . PHE B 1 35 ? 10.891 -4.625 3.01 1 98.88 35 PHE B C 1
ATOM 1097 O O . PHE B 1 35 ? 10.016 -3.789 3.238 1 98.88 35 PHE B O 1
ATOM 1104 N N . LEU B 1 36 ? 12.18 -4.438 3.275 1 98.81 36 LEU B N 1
ATOM 1105 C CA . LEU B 1 36 ? 12.695 -3.189 3.818 1 98.81 36 LEU B CA 1
ATOM 1106 C C . LEU B 1 36 ? 13.648 -2.52 2.832 1 98.81 36 LEU B C 1
ATOM 1108 O O . LEU B 1 36 ? 14.578 -3.152 2.334 1 98.81 36 LEU B O 1
ATOM 1112 N N . PHE B 1 37 ? 13.367 -1.217 2.57 1 98.75 37 PHE B N 1
ATOM 1113 C CA . PHE B 1 37 ? 14.156 -0.439 1.623 1 98.75 37 PHE B CA 1
ATOM 1114 C C . PHE B 1 37 ? 14.898 0.684 2.334 1 98.75 37 PHE B C 1
ATOM 1116 O O . PHE B 1 37 ? 14.727 0.887 3.537 1 98.75 37 PHE B O 1
ATOM 1123 N N . LYS B 1 38 ? 15.688 1.365 1.573 1 98.38 38 LYS B N 1
ATOM 1124 C CA . LYS B 1 38 ? 16.453 2.461 2.146 1 98.38 38 LYS B CA 1
ATOM 1125 C C . LYS B 1 38 ? 15.562 3.646 2.494 1 98.38 38 LYS B C 1
ATOM 1127 O O . LYS B 1 38 ? 15.773 4.316 3.506 1 98.38 38 LYS B O 1
ATOM 1132 N N . ASP B 1 39 ? 14.68 3.953 1.654 1 98.25 39 ASP B N 1
ATOM 1133 C CA . ASP B 1 39 ? 13.758 5.074 1.819 1 98.25 39 ASP B CA 1
ATOM 1134 C C . ASP B 1 39 ? 12.461 4.84 1.051 1 98.25 39 ASP B C 1
ATOM 1136 O O . ASP B 1 39 ? 12.266 3.773 0.465 1 98.25 39 ASP B O 1
ATOM 1140 N N . PHE B 1 40 ? 11.609 5.809 1.195 1 98.56 40 PHE B N 1
ATOM 1141 C CA . PHE B 1 40 ? 10.305 5.703 0.546 1 98.56 40 PHE B CA 1
ATOM 1142 C C . PHE B 1 40 ? 10.461 5.652 -0.969 1 98.56 40 PHE B C 1
ATOM 1144 O O . PHE B 1 40 ? 9.703 4.961 -1.652 1 98.56 40 PHE B O 1
ATOM 1151 N N . ASN B 1 41 ? 11.406 6.379 -1.482 1 97.81 41 ASN B N 1
ATOM 1152 C CA . ASN B 1 41 ? 11.633 6.414 -2.924 1 97.81 41 ASN B CA 1
ATOM 1153 C C . ASN B 1 41 ? 11.953 5.031 -3.475 1 97.81 41 ASN B C 1
ATOM 1155 O O . ASN B 1 41 ? 11.383 4.609 -4.484 1 97.81 41 ASN B O 1
ATOM 1159 N N . GLU B 1 42 ? 12.773 4.305 -2.816 1 98.44 42 GLU B N 1
ATOM 1160 C CA . GLU B 1 42 ? 13.102 2.943 -3.236 1 98.44 42 GLU B CA 1
ATOM 1161 C C . GLU B 1 42 ? 11.891 2.021 -3.104 1 98.44 42 GLU B C 1
ATOM 1163 O O . GLU B 1 42 ? 11.625 1.205 -3.99 1 98.44 42 GLU B O 1
ATOM 1168 N N . ALA B 1 43 ? 11.227 2.129 -1.976 1 98.75 43 ALA B N 1
ATOM 1169 C CA . ALA B 1 43 ? 10.047 1.296 -1.76 1 98.75 43 ALA B CA 1
ATOM 1170 C C . ALA B 1 43 ? 9.016 1.503 -2.869 1 98.75 43 ALA B C 1
ATOM 1172 O O . ALA B 1 43 ? 8.523 0.537 -3.453 1 98.75 43 ALA B O 1
ATOM 1173 N N . TRP B 1 44 ? 8.789 2.758 -3.193 1 98.56 44 TRP B N 1
ATOM 1174 C CA . TRP B 1 44 ? 7.773 3.074 -4.191 1 98.56 44 TRP B CA 1
ATOM 1175 C C . TRP B 1 44 ? 8.203 2.604 -5.578 1 98.56 44 TRP B C 1
ATOM 1177 O O . TRP B 1 44 ? 7.379 2.146 -6.367 1 98.56 44 TRP B O 1
ATOM 1187 N N . GLY B 1 45 ? 9.492 2.795 -5.809 1 98.38 45 GLY B N 1
ATOM 1188 C CA . GLY B 1 45 ? 10 2.271 -7.066 1 98.38 45 GLY B CA 1
ATOM 1189 C C . GLY B 1 45 ? 9.789 0.777 -7.219 1 98.38 45 GLY B C 1
ATOM 1190 O O . GLY B 1 45 ? 9.367 0.309 -8.273 1 98.38 45 GLY B O 1
ATOM 1191 N N . TRP B 1 46 ? 10.102 0.066 -6.238 1 98.88 46 TRP B N 1
ATOM 1192 C CA . TRP B 1 46 ? 9.922 -1.382 -6.246 1 98.88 46 TRP B CA 1
ATOM 1193 C C . TRP B 1 46 ? 8.445 -1.743 -6.379 1 98.88 46 TRP B C 1
ATOM 1195 O O . TRP B 1 46 ? 8.078 -2.598 -7.191 1 98.88 46 TRP B O 1
ATOM 1205 N N . MET B 1 47 ? 7.613 -1.068 -5.59 1 98.88 47 MET B N 1
ATOM 1206 C CA . MET B 1 47 ? 6.18 -1.318 -5.664 1 98.88 47 MET B CA 1
ATOM 1207 C C . MET B 1 47 ? 5.656 -1.072 -7.078 1 98.88 47 MET B C 1
ATOM 1209 O O . MET B 1 47 ? 4.797 -1.809 -7.562 1 98.88 47 MET B O 1
ATOM 1213 N N . SER B 1 48 ? 6.18 -0.05 -7.68 1 98.62 48 SER B N 1
ATOM 1214 C CA . SER B 1 48 ? 5.746 0.267 -9.039 1 98.62 48 SER B CA 1
ATOM 1215 C C . SER B 1 48 ? 6.09 -0.859 -10.008 1 98.62 48 SER B C 1
ATOM 1217 O O . SER B 1 48 ? 5.289 -1.198 -10.883 1 98.62 48 SER B O 1
ATOM 1219 N N . ARG B 1 49 ? 7.246 -1.401 -9.891 1 98.5 49 ARG B N 1
ATOM 1220 C CA . ARG B 1 49 ? 7.625 -2.535 -10.727 1 98.5 49 ARG B CA 1
ATOM 1221 C C . ARG B 1 49 ? 6.676 -3.711 -10.523 1 98.5 49 ARG B C 1
ATOM 1223 O O . ARG B 1 49 ? 6.227 -4.328 -11.492 1 98.5 49 ARG B O 1
ATOM 1230 N N . VAL B 1 50 ? 6.391 -4.031 -9.305 1 98.88 50 VAL B N 1
ATOM 1231 C CA . VAL B 1 50 ? 5.508 -5.145 -8.977 1 98.88 50 VAL B CA 1
ATOM 1232 C C . VAL B 1 50 ? 4.098 -4.852 -9.484 1 98.88 50 VAL B C 1
ATOM 1234 O O . VAL B 1 50 ? 3.43 -5.738 -10.023 1 98.88 50 VAL B O 1
ATOM 1237 N N . ALA B 1 51 ? 3.666 -3.592 -9.32 1 98.88 51 ALA B N 1
ATOM 1238 C CA . ALA B 1 51 ? 2.338 -3.188 -9.766 1 98.88 51 ALA B CA 1
ATOM 1239 C C . ALA B 1 51 ? 2.182 -3.395 -11.273 1 98.88 51 ALA B C 1
ATOM 1241 O O . ALA B 1 51 ? 1.149 -3.885 -11.734 1 98.88 51 ALA B O 1
ATOM 1242 N N . LEU B 1 52 ? 3.184 -3.012 -12.023 1 98.25 52 LEU B N 1
ATOM 1243 C CA . LEU B 1 52 ? 3.137 -3.164 -13.477 1 98.25 52 LEU B CA 1
ATOM 1244 C C . LEU B 1 52 ? 3.025 -4.633 -13.867 1 98.25 52 LEU B C 1
ATOM 1246 O O . LEU B 1 52 ? 2.227 -4.992 -14.734 1 98.25 52 LEU B O 1
ATOM 1250 N N . ARG B 1 53 ? 3.789 -5.473 -13.234 1 98.56 53 ARG B N 1
ATOM 1251 C CA . ARG B 1 53 ? 3.725 -6.906 -13.508 1 98.56 53 ARG B CA 1
ATOM 1252 C C . ARG B 1 53 ? 2.373 -7.48 -13.102 1 98.56 53 ARG B C 1
ATOM 1254 O O . ARG B 1 53 ? 1.836 -8.359 -13.781 1 98.56 53 ARG B O 1
ATOM 1261 N N . SER B 1 54 ? 1.849 -7.043 -11.969 1 98.5 54 SER B N 1
ATOM 1262 C CA . SER B 1 54 ? 0.541 -7.469 -11.484 1 98.5 54 SER B CA 1
ATOM 1263 C C . SER B 1 54 ? -0.55 -7.195 -12.516 1 98.5 54 SER B C 1
ATOM 1265 O O . SER B 1 54 ? -1.409 -8.047 -12.758 1 98.5 54 SER B O 1
ATOM 1267 N N . GLU B 1 55 ? -0.457 -6.008 -13.086 1 98 55 GLU B N 1
ATOM 1268 C CA . GLU B 1 55 ? -1.435 -5.637 -14.109 1 98 55 GLU B CA 1
ATOM 1269 C C . GLU B 1 55 ? -1.309 -6.527 -15.344 1 98 55 GLU B C 1
ATOM 1271 O O . GLU B 1 55 ? -2.314 -6.945 -15.922 1 98 55 GLU B O 1
ATOM 1276 N N . LYS B 1 56 ? -0.101 -6.789 -15.734 1 97.56 56 LYS B N 1
ATOM 1277 C CA . LYS B 1 56 ? 0.155 -7.621 -16.906 1 97.56 56 LYS B CA 1
ATOM 1278 C C . LYS B 1 56 ? -0.406 -9.031 -16.703 1 97.56 56 LYS B C 1
ATOM 1280 O O . LYS B 1 56 ? -0.969 -9.609 -17.641 1 97.56 56 LYS B O 1
ATOM 1285 N N . LEU B 1 57 ? -0.341 -9.531 -15.555 1 97.12 57 LEU B N 1
ATOM 1286 C CA . LEU B 1 57 ? -0.748 -10.906 -15.266 1 97.12 57 LEU B CA 1
ATOM 1287 C C . LEU B 1 57 ? -2.18 -10.945 -14.742 1 97.12 57 LEU B C 1
ATOM 1289 O O . LEU B 1 57 ? -2.723 -12.023 -14.5 1 97.12 57 LEU B O 1
ATOM 1293 N N . ASP B 1 58 ? -2.707 -9.75 -14.516 1 97.19 58 ASP B N 1
ATOM 1294 C CA . ASP B 1 58 ? -4.023 -9.617 -13.898 1 97.19 58 ASP B CA 1
ATOM 1295 C C . ASP B 1 58 ? -4.086 -10.383 -12.578 1 97.19 58 ASP B C 1
ATOM 1297 O O . ASP B 1 58 ? -4.988 -11.203 -12.375 1 97.19 58 ASP B O 1
ATOM 1301 N N . HIS B 1 59 ? -3.174 -10.258 -11.758 1 98.44 59 HIS B N 1
ATOM 1302 C CA . HIS B 1 59 ? -3.031 -10.836 -10.422 1 98.44 59 HIS B CA 1
ATOM 1303 C C . HIS B 1 59 ? -2.404 -9.836 -9.453 1 98.44 59 HIS B C 1
ATOM 1305 O O . HIS B 1 59 ? -1.22 -9.516 -9.57 1 98.44 59 HIS B O 1
ATOM 1311 N N . HIS B 1 60 ? -3.238 -9.352 -8.586 1 98.75 60 HIS B N 1
ATOM 1312 C CA . HIS B 1 60 ? -2.861 -8.172 -7.805 1 98.75 60 HIS B CA 1
ATOM 1313 C C . HIS B 1 60 ? -2.586 -8.539 -6.352 1 98.75 60 HIS B C 1
ATOM 1315 O O . HIS B 1 60 ? -3.246 -9.422 -5.793 1 98.75 60 HIS B O 1
ATOM 1321 N N . PRO B 1 61 ? -1.702 -7.871 -5.73 1 98.69 61 PRO B N 1
ATOM 1322 C CA . PRO B 1 61 ? -1.332 -8.148 -4.34 1 98.69 61 PRO B CA 1
ATOM 1323 C C . PRO B 1 61 ? -2.328 -7.562 -3.34 1 98.69 61 PRO B C 1
ATOM 1325 O O . PRO B 1 61 ? -3.182 -6.754 -3.713 1 98.69 61 PRO B O 1
ATOM 1328 N N . GLU B 1 62 ? -2.236 -8.023 -2.188 1 98.69 62 GLU B N 1
ATOM 1329 C CA . GLU B 1 62 ? -2.58 -7.301 -0.967 1 98.69 62 GLU B CA 1
ATOM 1330 C C . GLU B 1 62 ? -1.333 -6.766 -0.272 1 98.69 62 GLU B C 1
ATOM 1332 O O . GLU B 1 62 ? -0.429 -7.531 0.071 1 98.69 62 GLU B O 1
ATOM 1337 N N . TRP B 1 63 ? -1.285 -5.445 -0.076 1 98.81 63 TRP B N 1
ATOM 1338 C CA . TRP B 1 63 ? -0.007 -5.02 0.484 1 98.81 63 TRP B CA 1
ATOM 1339 C C . TRP B 1 63 ? -0.177 -3.77 1.342 1 98.81 63 TRP B C 1
ATOM 1341 O O . TRP B 1 63 ? -1.115 -2.994 1.141 1 98.81 63 TRP B O 1
ATOM 1351 N N . PHE B 1 64 ? 0.624 -3.705 2.34 1 98.88 64 PHE B N 1
ATOM 1352 C CA . PHE B 1 64 ? 0.702 -2.641 3.332 1 98.88 64 PHE B CA 1
ATOM 1353 C C . PHE B 1 64 ? 2.064 -1.959 3.289 1 98.88 64 PHE B C 1
ATOM 1355 O O . PHE B 1 64 ? 3.1 -2.627 3.309 1 98.88 64 PHE B O 1
ATOM 1362 N N . ASN B 1 65 ? 2.01 -0.62 3.18 1 98.88 65 ASN B N 1
ATOM 1363 C CA . ASN B 1 65 ? 3.242 0.152 3.068 1 98.88 65 ASN B CA 1
ATOM 1364 C C . ASN B 1 65 ? 3.293 1.278 4.098 1 98.88 65 ASN B C 1
ATOM 1366 O O . ASN B 1 65 ? 2.328 2.029 4.25 1 98.88 65 ASN B O 1
ATOM 1370 N N . VAL B 1 66 ? 4.363 1.362 4.871 1 98.56 66 VAL B N 1
ATOM 1371 C CA . VAL B 1 66 ? 4.727 2.467 5.754 1 98.56 66 VAL B CA 1
ATOM 1372 C C . VAL B 1 66 ? 6.16 2.912 5.461 1 98.56 66 VAL B C 1
ATOM 1374 O O . VAL B 1 66 ? 7.117 2.213 5.801 1 98.56 66 VAL B O 1
ATOM 1377 N N . TYR B 1 67 ? 6.266 4.043 4.859 1 98.06 67 TYR B N 1
ATOM 1378 C CA . TYR B 1 67 ? 7.551 4.617 4.473 1 98.06 67 TYR B CA 1
ATOM 1379 C C . TYR B 1 67 ? 8.383 3.615 3.678 1 98.06 67 TYR B C 1
ATOM 1381 O O . TYR B 1 67 ? 8.07 3.324 2.521 1 98.06 67 TYR B O 1
ATOM 1389 N N . ASN B 1 68 ? 9.406 3.039 4.281 1 98.62 68 ASN B N 1
ATOM 1390 C CA . ASN B 1 68 ? 10.352 2.215 3.531 1 98.62 68 ASN B CA 1
ATOM 1391 C C . ASN B 1 68 ? 10.07 0.727 3.723 1 98.62 68 ASN B C 1
ATOM 1393 O O . ASN B 1 68 ? 10.883 -0.117 3.35 1 98.62 68 ASN B O 1
ATOM 1397 N N . LYS B 1 69 ? 8.945 0.447 4.336 1 98.88 69 LYS B N 1
ATOM 1398 C CA . LYS B 1 69 ? 8.562 -0.931 4.633 1 98.88 69 LYS B CA 1
ATOM 1399 C C . LYS B 1 69 ? 7.324 -1.34 3.84 1 98.88 69 LYS B C 1
ATOM 1401 O O . LYS B 1 69 ? 6.324 -0.617 3.82 1 98.88 69 LYS B O 1
ATOM 1406 N N . VAL B 1 70 ? 7.398 -2.543 3.143 1 98.94 70 VAL B N 1
ATOM 1407 C CA . VAL B 1 70 ? 6.266 -3.057 2.379 1 98.94 70 VAL B CA 1
ATOM 1408 C C . VAL B 1 70 ? 5.996 -4.508 2.766 1 98.94 70 VAL B C 1
ATOM 1410 O O . VAL B 1 70 ? 6.875 -5.367 2.633 1 98.94 70 VAL B O 1
ATOM 1413 N N . GLU B 1 71 ? 4.852 -4.754 3.289 1 98.94 71 GLU B N 1
ATOM 1414 C CA . GLU B 1 71 ? 4.383 -6.121 3.482 1 98.94 71 GLU B CA 1
ATOM 1415 C C . GLU B 1 71 ? 3.486 -6.566 2.332 1 98.94 71 GLU B C 1
ATOM 1417 O O . GLU B 1 71 ? 2.5 -5.898 2.012 1 98.94 71 GLU B O 1
ATOM 1422 N N . VAL B 1 72 ? 3.824 -7.711 1.744 1 98.94 72 VAL B N 1
ATOM 1423 C CA . VAL B 1 72 ? 3.096 -8.188 0.574 1 98.94 72 VAL B CA 1
ATOM 1424 C C . VAL B 1 72 ? 2.473 -9.555 0.875 1 98.94 72 VAL B C 1
ATOM 1426 O O . VAL B 1 72 ? 3.105 -10.406 1.493 1 98.94 72 VAL B O 1
ATOM 1429 N N . THR B 1 73 ? 1.284 -9.719 0.454 1 98.94 73 THR B N 1
ATOM 1430 C CA . THR B 1 73 ? 0.587 -10.992 0.546 1 98.94 73 THR B CA 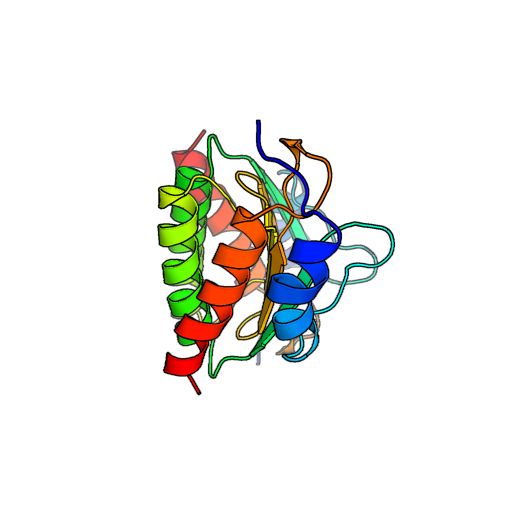1
ATOM 1431 C C . THR B 1 73 ? 0.065 -11.422 -0.822 1 98.94 73 THR B C 1
ATOM 1433 O O . THR B 1 73 ? -0.492 -10.609 -1.563 1 98.94 73 THR B O 1
ATOM 1436 N N . TRP B 1 74 ? 0.323 -12.719 -1.148 1 98.88 74 TRP B N 1
ATOM 1437 C CA . TRP B 1 74 ? -0.193 -13.289 -2.387 1 98.88 74 TRP B CA 1
ATOM 1438 C C . TRP B 1 74 ? -1.146 -14.445 -2.098 1 98.88 74 TRP B C 1
ATOM 1440 O O . TRP B 1 74 ? -0.875 -15.281 -1.229 1 98.88 74 TRP B O 1
ATOM 1450 N N . SER B 1 75 ? -2.213 -14.477 -2.725 1 98.69 75 SER B N 1
ATOM 1451 C CA . SER B 1 75 ? -3.197 -15.555 -2.771 1 98.69 75 SER B CA 1
ATOM 1452 C C . SER B 1 75 ? -4.137 -15.391 -3.961 1 98.69 75 SER B C 1
ATOM 1454 O O . SER B 1 75 ? -4.246 -14.305 -4.527 1 98.69 75 SER B O 1
ATOM 1456 N N . THR B 1 76 ? -4.77 -16.406 -4.355 1 98.19 76 THR B N 1
ATOM 1457 C CA . THR B 1 76 ? -5.723 -16.375 -5.465 1 98.19 76 THR B CA 1
ATOM 1458 C C . THR B 1 76 ? -7.145 -16.609 -4.965 1 98.19 76 THR B C 1
ATOM 1460 O O . THR B 1 76 ? -7.465 -17.703 -4.5 1 98.19 76 THR B O 1
ATOM 1463 N N . HIS B 1 77 ? -8.016 -15.617 -5.113 1 94 77 HIS B N 1
ATOM 1464 C CA . HIS B 1 77 ? -9.383 -15.664 -4.617 1 94 77 HIS B CA 1
ATOM 1465 C C . HIS B 1 77 ? -10.188 -16.75 -5.32 1 94 77 HIS B C 1
ATOM 1467 O O . HIS B 1 77 ? -10.922 -17.5 -4.672 1 94 77 HIS B O 1
ATOM 1473 N N . ASP B 1 78 ? -9.945 -16.875 -6.605 1 92.69 78 ASP B N 1
ATOM 1474 C CA . ASP B 1 78 ? -10.789 -17.734 -7.434 1 92.69 78 ASP B CA 1
ATOM 1475 C C . ASP B 1 78 ? -10.617 -19.203 -7.055 1 92.69 78 ASP B C 1
ATOM 1477 O O . ASP B 1 78 ? -11.523 -20.016 -7.242 1 92.69 78 ASP B O 1
ATOM 1481 N N . CYS B 1 79 ? -9.5 -19.578 -6.539 1 94.19 79 CYS B N 1
ATOM 1482 C CA . CYS B 1 79 ? -9.297 -20.969 -6.199 1 94.19 79 CYS B CA 1
ATOM 1483 C C . CYS B 1 79 ? -9.242 -21.172 -4.691 1 94.19 79 CYS B C 1
ATOM 1485 O O . CYS B 1 79 ? -9.031 -22.281 -4.211 1 94.19 79 CYS B O 1
ATOM 1487 N N . GLY B 1 80 ? -9.367 -20.078 -3.938 1 94.94 80 GLY B N 1
ATOM 1488 C CA . GLY B 1 80 ? -9.422 -20.125 -2.484 1 94.94 80 GLY B CA 1
ATOM 1489 C C . GLY B 1 80 ? -8.094 -20.516 -1.857 1 94.94 80 GLY B C 1
ATOM 1490 O O . GLY B 1 80 ? -8.055 -21.266 -0.879 1 94.94 80 GLY B O 1
ATOM 1491 N N . GLY B 1 81 ? -7.012 -20.109 -2.467 1 98.12 81 GLY B N 1
ATOM 1492 C CA . GLY B 1 81 ? -5.695 -20.469 -1.968 1 98.12 81 GLY B CA 1
ATOM 1493 C C . GLY B 1 81 ? -4.566 -20.047 -2.893 1 98.12 81 GLY B C 1
ATOM 1494 O O . GLY B 1 81 ? -4.68 -19.047 -3.605 1 98.12 81 GLY B O 1
ATOM 1495 N N . LEU B 1 82 ? -3.471 -20.781 -2.77 1 98.75 82 LEU B N 1
ATOM 1496 C CA . LEU B 1 82 ? -2.291 -20.453 -3.557 1 98.75 82 LEU B CA 1
ATOM 1497 C C . LEU B 1 82 ? -2.342 -21.125 -4.926 1 98.75 82 LEU B C 1
ATOM 1499 O O . LEU B 1 82 ? -2.643 -22.312 -5.031 1 98.75 82 LEU B O 1
ATOM 1503 N N . SER B 1 83 ? -2.109 -20.375 -5.93 1 98.62 83 SER B N 1
ATOM 1504 C CA . SER B 1 83 ? -1.966 -20.844 -7.301 1 98.62 83 SER B CA 1
ATOM 1505 C C . SER B 1 83 ? -0.563 -20.578 -7.836 1 98.62 83 SER B C 1
ATOM 1507 O O . SER B 1 83 ? 0.266 -19.984 -7.148 1 98.62 83 SER B O 1
ATOM 1509 N N . SER B 1 84 ? -0.345 -20.984 -9.086 1 98 84 SER B N 1
ATOM 1510 C CA . SER B 1 84 ? 0.953 -20.766 -9.711 1 98 84 SER B CA 1
ATOM 1511 C C . SER B 1 84 ? 1.245 -19.281 -9.859 1 98 84 SER B C 1
ATOM 1513 O O . SER B 1 84 ? 2.404 -18.859 -9.82 1 98 84 SER B O 1
ATOM 1515 N N . LYS B 1 85 ? 0.191 -18.469 -10.016 1 98.38 85 LYS B N 1
ATOM 1516 C CA . LYS B 1 85 ? 0.397 -17.031 -10.156 1 98.38 85 LYS B CA 1
ATOM 1517 C C . LYS B 1 85 ? 0.986 -16.438 -8.875 1 98.38 85 LYS B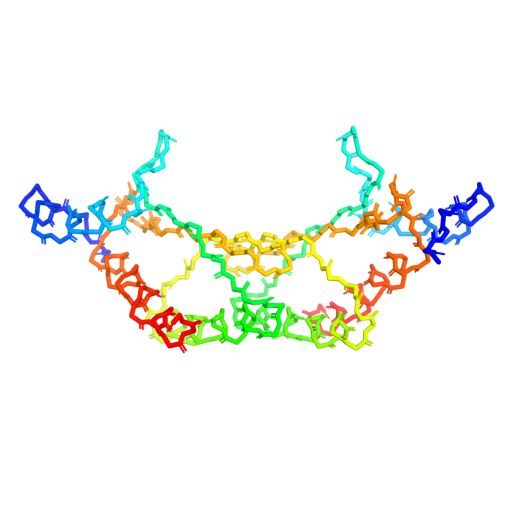 C 1
ATOM 1519 O O . LYS B 1 85 ? 1.787 -15.5 -8.93 1 98.38 85 LYS B O 1
ATOM 1524 N N . ASP B 1 86 ? 0.582 -16.953 -7.766 1 98.81 86 ASP B N 1
ATOM 1525 C CA . ASP B 1 86 ? 1.113 -16.484 -6.492 1 98.81 86 ASP B CA 1
ATOM 1526 C C . ASP B 1 86 ? 2.604 -16.781 -6.371 1 98.81 86 ASP B C 1
ATOM 1528 O O . ASP B 1 86 ? 3.381 -15.945 -5.918 1 98.81 86 ASP B O 1
ATOM 1532 N N . ILE B 1 87 ? 2.951 -17.984 -6.816 1 98.81 87 ILE B N 1
ATOM 1533 C CA . ILE B 1 87 ? 4.355 -18.375 -6.809 1 98.81 87 ILE B CA 1
ATOM 1534 C C . ILE B 1 87 ? 5.152 -17.469 -7.742 1 98.81 87 ILE B C 1
ATOM 1536 O O . ILE B 1 87 ? 6.227 -16.984 -7.383 1 98.81 87 ILE B O 1
ATOM 1540 N N . GLN B 1 88 ? 4.602 -17.25 -8.859 1 98.62 88 GLN B N 1
ATOM 1541 C CA . GLN B 1 88 ? 5.266 -16.422 -9.859 1 98.62 88 GLN B CA 1
ATOM 1542 C C . GLN B 1 88 ? 5.496 -15.008 -9.336 1 98.62 88 GLN B C 1
ATOM 1544 O O . GLN B 1 88 ? 6.598 -14.469 -9.453 1 98.62 88 GLN B O 1
ATOM 1549 N N . MET B 1 89 ? 4.52 -14.461 -8.719 1 98.88 89 MET B N 1
ATOM 1550 C CA . MET B 1 89 ? 4.621 -13.07 -8.281 1 98.88 89 MET B CA 1
ATOM 1551 C C . MET B 1 89 ? 5.512 -12.961 -7.043 1 98.88 89 MET B C 1
ATOM 1553 O O . MET B 1 89 ? 6.266 -11.992 -6.906 1 98.88 89 MET B O 1
ATOM 1557 N N . ALA B 1 90 ? 5.406 -13.891 -6.164 1 98.94 90 ALA B N 1
ATOM 1558 C CA . ALA B 1 90 ? 6.293 -13.898 -5.004 1 98.94 90 ALA B CA 1
ATOM 1559 C C . ALA B 1 90 ? 7.754 -13.984 -5.434 1 98.94 90 ALA B C 1
ATOM 1561 O O . ALA B 1 90 ? 8.609 -13.266 -4.906 1 98.94 90 ALA B O 1
ATOM 1562 N N . THR B 1 91 ? 7.973 -14.867 -6.387 1 98.88 91 THR B N 1
ATOM 1563 C CA . THR B 1 91 ? 9.32 -15 -6.922 1 98.88 91 THR B CA 1
ATOM 1564 C C . THR B 1 91 ? 9.773 -13.703 -7.578 1 98.88 91 THR B C 1
ATOM 1566 O O . THR B 1 91 ? 10.914 -13.273 -7.395 1 98.88 91 THR B O 1
ATOM 1569 N N . PHE B 1 92 ? 8.898 -13.117 -8.281 1 98.88 92 PHE B N 1
ATOM 1570 C CA . PHE B 1 92 ? 9.195 -11.844 -8.93 1 98.88 92 PHE B CA 1
ATOM 1571 C C . PHE B 1 92 ? 9.547 -10.781 -7.895 1 98.88 92 PHE B C 1
ATOM 1573 O O . PHE B 1 92 ? 10.461 -9.992 -8.102 1 98.88 92 PHE B O 1
ATOM 1580 N N . CYS B 1 93 ? 8.797 -10.703 -6.816 1 98.88 93 CYS B N 1
ATOM 1581 C CA . CYS B 1 93 ? 9.102 -9.773 -5.727 1 98.88 93 CYS B CA 1
ATOM 1582 C C . CYS B 1 93 ? 10.523 -9.977 -5.215 1 98.88 93 CYS B C 1
ATOM 1584 O O . CYS B 1 93 ? 11.266 -9.016 -5.043 1 98.88 93 CYS B O 1
ATOM 1586 N N . ASP B 1 94 ? 10.883 -11.195 -5.039 1 98.69 94 ASP B N 1
ATOM 1587 C CA . ASP B 1 94 ? 12.227 -11.508 -4.566 1 98.69 94 ASP B CA 1
ATOM 1588 C C . ASP B 1 94 ? 13.281 -11.047 -5.574 1 98.69 94 ASP B C 1
ATOM 1590 O O . ASP B 1 94 ? 14.273 -10.422 -5.195 1 98.69 94 ASP B O 1
ATOM 1594 N N . ASP B 1 95 ? 13.086 -11.398 -6.773 1 98.44 95 ASP B N 1
ATOM 1595 C CA . ASP B 1 95 ? 14.062 -11.109 -7.816 1 98.44 95 ASP B CA 1
ATOM 1596 C C . ASP B 1 95 ? 14.266 -9.609 -7.984 1 98.44 95 ASP B C 1
ATOM 1598 O O . ASP B 1 95 ? 15.398 -9.141 -8.156 1 98.44 95 ASP B O 1
ATOM 1602 N N . THR B 1 96 ? 13.211 -8.875 -7.977 1 98.5 96 THR B N 1
ATOM 1603 C CA . THR B 1 96 ? 13.32 -7.438 -8.188 1 98.5 96 THR B CA 1
ATOM 1604 C C . THR B 1 96 ? 13.852 -6.746 -6.934 1 98.5 96 THR B C 1
ATOM 1606 O O . THR B 1 96 ? 14.516 -5.707 -7.023 1 98.5 96 THR B O 1
ATOM 1609 N N . PHE B 1 97 ? 13.602 -7.297 -5.766 1 98.5 97 PHE B N 1
ATOM 1610 C CA . PHE B 1 97 ? 14.117 -6.73 -4.52 1 98.5 97 PHE B CA 1
ATOM 1611 C C . PHE B 1 97 ? 15.633 -6.773 -4.488 1 98.5 97 PHE B C 1
ATOM 1613 O O . PHE B 1 97 ? 16.281 -5.887 -3.916 1 98.5 97 PHE B O 1
ATOM 1620 N N . LYS B 1 98 ? 16.234 -7.742 -5.172 1 97.12 98 LYS B N 1
ATOM 1621 C CA . LYS B 1 98 ? 17.688 -7.914 -5.207 1 97.12 98 LYS B CA 1
ATOM 1622 C C . LYS B 1 98 ? 18.375 -6.688 -5.809 1 97.12 98 LYS B C 1
ATOM 1624 O O . LYS B 1 98 ? 19.547 -6.445 -5.559 1 97.12 98 LYS B O 1
ATOM 1629 N N . LEU B 1 99 ? 17.625 -5.98 -6.555 1 94.75 99 LEU B N 1
ATOM 1630 C CA . LEU B 1 99 ? 18.172 -4.785 -7.191 1 94.75 99 LEU B CA 1
ATOM 1631 C C . LEU B 1 99 ? 18.391 -3.68 -6.168 1 94.75 99 LEU B C 1
ATOM 1633 O O . LEU B 1 99 ? 19.094 -2.701 -6.449 1 94.75 99 LEU B O 1
ATOM 1637 N N . PHE B 1 100 ? 17.844 -3.795 -5.016 1 92.19 100 PHE B N 1
ATOM 1638 C CA . PHE B 1 100 ? 17.891 -2.746 -4.004 1 92.19 100 PHE B CA 1
ATOM 1639 C C . PHE B 1 100 ? 18.781 -3.16 -2.838 1 92.19 100 PHE B C 1
ATOM 1641 O O . PHE B 1 100 ? 18.969 -2.389 -1.895 1 92.19 100 PHE B O 1
ATOM 1648 N N . THR B 1 101 ? 19.281 -4.398 -2.775 1 83.12 101 THR B N 1
ATOM 1649 C CA . THR B 1 101 ? 20.141 -4.918 -1.718 1 83.12 101 THR B CA 1
ATOM 1650 C C . THR B 1 101 ? 21.562 -5.121 -2.227 1 83.12 101 THR B C 1
ATOM 1652 O O . THR B 1 101 ? 21.781 -5.312 -3.426 1 83.12 101 THR B O 1
#

Radius of gyration: 18.5 Å; Cα contacts (8 Å, |Δi|>4): 319; chains: 2; bounding box: 38×57×37 Å

InterPro domains:
  IPR001533 Pterin 4 alpha carbinolamine dehydratase [MF_00434] (2-97)
  IPR001533 Pterin 4 alpha carbinolamine dehydratase [PF01329] (3-95)
  IPR001533 Pterin 4 alpha carbinolamine dehydratase [PTHR12599] (2-95)
  IPR036428 Pterin 4 alpha carbinolamine dehydratase superfamily [G3DSA:3.30.1360.20] (1-98)
  IPR036428 Pterin 4 alpha carbinolamine dehydratase superfamily [SSF55248] (1-98)

Secondary structure (DSSP, 8-state):
-PPBPPHHHIIIIIHHHHHTT-EEPTTSS-EEEEEE-SSHHHHHHHHHHHHHHHHHHT---EEEEETTEEEEEE-BGGGTB-BHHHHHHHHHHHHHHGGG-/-PPBPPHHHIIIIIHHHHTTT-EEPTTSS-EEEEEE-SSHHHHHHHHHHHHHHHHHHT---EEEEETTEEEEEE-BGGGTB-BHHHHHHHHHHHHHHGGG-

Organism: Cherax quadricarinatus (NCBI:txid27406)

Sequence (202 aa):
MAQKLTAGERESKLKPLLDDSWTMVDGRDAVKKTFLFKDFNEAWGWMSRVALRSEKLDHHPEWFNVYNKVEVTWSTHDCGGLSSKDIQMATFCDDTFKLFTMAQKLTAGERESKLKPLLDDSWTMVDGRDAVKKTFLFKDFNEAWGWMSRVALRSEKLDHHPEWFNVYNKVEVTWSTHDCGGLSSKDIQMATFCDDTFKLFT

Solvent-accessible surface area (backbone atoms only — not comparable to full-atom values): 10852 Å² total; per-residue (Å²): 131,68,54,55,57,45,75,67,46,38,59,70,57,43,42,60,42,48,74,65,68,30,38,74,39,86,98,43,60,29,40,31,40,76,46,79,46,93,35,44,67,54,32,50,51,52,50,48,55,51,49,53,53,20,60,74,66,71,53,64,52,38,36,39,37,47,56,26,36,38,36,42,32,37,50,35,78,86,48,70,17,40,26,68,67,33,50,52,50,53,50,47,52,52,61,59,48,52,77,77,103,131,68,55,53,57,47,75,66,46,36,60,69,58,45,41,61,42,48,74,64,69,29,39,74,39,89,97,45,61,31,38,32,40,74,47,80,46,91,34,44,68,54,34,51,52,52,49,50,54,52,49,54,53,19,61,75,67,70,53,65,51,39,36,38,38,48,55,26,34,39,38,41,33,38,50,34,77,87,48,70,18,41,26,66,66,34,51,50,50,52,50,48,51,54,61,60,48,54,77,78,104

pLDDT: mean 97.69, std 2.95, range [78.19, 98.94]

Foldseek 3Di:
DFADDDPVCCVPQVVVLVVVAWDADPPAQKIKHKDFAPWQVVQVVLVVVLQVVCVVVVFDWDWDDDIRMIMTMHADPVHRHHGVVRSVSSVVSVVSSVVRD/DFEDDDPVCCVVQVVVLVVVAWDADPPAQKIKHKDFAPWQVVQVVLVVVLQVVCVVVVFDWDWDDDIRMIMTMHADPVHRHDGVVRSVSSVVSVVSSVVRD

Nearest PDB structures (foldseek):
  3hxa-assembly1_D  TM=9.825E-01  e=4.764E-14  Rattus norvegicus
  1ru0-assembly1_A  TM=9.753E-01  e=1.106E-13  Mus musculus
  4wil-assembly1_A  TM=9.767E-01  e=1.630E-13  Mus musculus
  1dco-assembly1_B  TM=9.813E-01  e=3.784E-13  Rattus norvegicus
  4c45-assembly1_A  TM=9.646E-01  e=2.640E-12  Homo sapiens